Protein AF-A0A921GAI0-F1 (afdb_monomer)

Solvent-accessible surface area (backbone atoms only — not comparable to full-atom values): 10305 Å² total; per-residue (Å²): 121,96,80,74,72,72,89,46,73,68,54,36,56,54,44,45,50,53,50,51,51,51,67,71,46,91,64,54,64,67,54,42,55,52,46,48,49,55,72,56,16,84,67,58,47,88,83,38,68,66,45,52,48,47,68,68,43,51,60,34,34,54,38,15,42,65,71,75,30,36,43,28,42,45,25,50,72,43,44,32,41,91,39,72,75,30,38,43,68,46,53,97,47,54,90,87,44,81,90,49,85,77,45,64,70,38,41,74,21,54,40,50,72,71,45,47,55,49,49,48,48,54,43,53,53,50,51,53,51,52,43,50,37,35,76,71,68,53,86,36,39,54,67,47,51,58,53,46,55,54,49,53,41,44,75,69,75,24,61,71,68,78,81,83,70,92,48,50,62,64,61,14,41,57,49,26,50,55,28,59,76,71,91

Radius of gyration: 18.52 Å; Cα contacts (8 Å, |Δi|>4): 215; chains: 1; bounding box: 39×31×60 Å

Organism: NCBI:txid29348

pLDDT: mean 92.13, std 9.48, range [42.19, 98.25]

InterPro domains:
  IPR011204 Virulence protein RhuM-like [PF13310] (1-183)

Sequence (183 aa):
LKNGKPFGKDYFDDLLERIREIRASERRAYQKITDIFEQCSYDYDKNSETTKAFYAFVQNKLHFAITGKTAAELIYERADSEKPSMGLTTWKDAPEGKILKRDIGIAKNYLNEKELIRLNRLVTMFIDYAELMAEDGVLMSMQDWVDQTNQFLTNNRRKVLSGKGKISHEAALEKAEKEYEAF

Secondary structure (DSSP, 8-state):
--S-----HHHHHHHHHHHHHHHH----HHHHHHHHHHHH-TT--TTSHHHHHHHHHHHHHHHHHHHSS-HHHHHHHH--TTSGGGG-S--TTTTTSPP-HHHHT-GGGG--HHHHHHHHHHHHHHHHHHHHHHHTT----HHHHHHHHHHHHHHTTPPPPPSS-SS-HHHHHHHHHHHHHH-

Foldseek 3Di:
DVDDPDCDPVNLVVLLVQLVCLVPDPDDLLVSLLSCLQSQAPADDCVDPLNVVCNVCVQQQLCCQLPVGGLLRLLLPQQALVDVVSQFPDFPDPDPDDDDLVGSLGSVRNDDPVSSVVSNVLSSVVSVVSNVCSVVVNRHHSVNSVVVSCVSSVVVVGDGDDDDGDGDSVNSSVSNVVSVVSD

Mean predicted aligned error: 4.82 Å

Structure (mmCIF, N/CA/C/O backbone):
data_AF-A0A921GAI0-F1
#
_entry.id   AF-A0A921GAI0-F1
#
loop_
_atom_site.group_PDB
_atom_site.id
_atom_site.type_symbol
_atom_site.label_atom_id
_atom_site.label_alt_id
_atom_site.label_comp_id
_atom_site.label_asym_id
_atom_site.label_entity_id
_atom_site.label_seq_id
_atom_site.pdbx_PDB_ins_code
_atom_site.Cartn_x
_atom_site.Cartn_y
_atom_site.Cartn_z
_atom_site.occupancy
_atom_site.B_iso_or_equiv
_atom_site.auth_seq_id
_atom_site.auth_comp_id
_atom_site.auth_asym_id
_atom_site.auth_atom_id
_atom_site.pdbx_PDB_model_num
ATOM 1 N N . LEU A 1 1 ? -13.757 -6.947 29.154 1.00 45.56 1 LEU A N 1
ATOM 2 C CA . LEU A 1 1 ? -12.447 -6.403 29.585 1.00 45.56 1 LEU A CA 1
ATOM 3 C C . LEU A 1 1 ? -12.485 -6.190 31.097 1.00 45.56 1 LEU A C 1
ATOM 5 O O . LEU A 1 1 ? -13.377 -5.494 31.566 1.00 45.56 1 LEU A O 1
ATOM 9 N N . LYS A 1 2 ? -11.607 -6.842 31.874 1.00 42.19 2 LYS A N 1
ATOM 10 C CA . LYS A 1 2 ? -11.484 -6.569 33.317 1.00 42.19 2 LYS A CA 1
ATOM 11 C C . LYS A 1 2 ? -10.810 -5.198 33.461 1.00 42.19 2 LYS A C 1
ATOM 13 O O . LYS A 1 2 ? -9.670 -5.053 33.041 1.00 42.19 2 LYS A O 1
ATOM 18 N N . ASN A 1 3 ? -11.551 -4.234 34.010 1.00 42.62 3 ASN A N 1
ATOM 19 C CA . ASN A 1 3 ? -11.235 -2.804 34.166 1.00 42.62 3 ASN A CA 1
ATOM 20 C C . ASN A 1 3 ? -11.363 -1.969 32.880 1.00 42.62 3 ASN A C 1
ATOM 22 O O . ASN A 1 3 ? -10.388 -1.475 32.323 1.00 42.62 3 ASN A O 1
ATOM 26 N N . GLY A 1 4 ? -12.608 -1.794 32.428 1.00 44.06 4 GLY A N 1
ATOM 27 C CA . GLY A 1 4 ? -12.967 -0.843 31.380 1.00 44.06 4 GLY A CA 1
ATOM 28 C C . GLY A 1 4 ? -12.879 0.606 31.858 1.00 44.06 4 GLY A C 1
ATOM 29 O O . GLY A 1 4 ? -13.831 1.123 32.437 1.00 44.06 4 GLY A O 1
ATOM 30 N N . LYS A 1 5 ? -11.771 1.287 31.550 1.00 49.53 5 LYS A N 1
ATOM 31 C CA . LYS A 1 5 ? -11.890 2.700 31.179 1.00 49.53 5 LYS A CA 1
ATOM 32 C C . LYS A 1 5 ? -12.551 2.726 29.794 1.00 49.53 5 LYS A C 1
ATOM 34 O O . LYS A 1 5 ? -12.037 2.050 28.902 1.00 49.53 5 LYS A O 1
ATOM 39 N N . PRO A 1 6 ? -13.674 3.436 29.597 1.00 58.28 6 PRO A N 1
ATOM 40 C CA . PRO A 1 6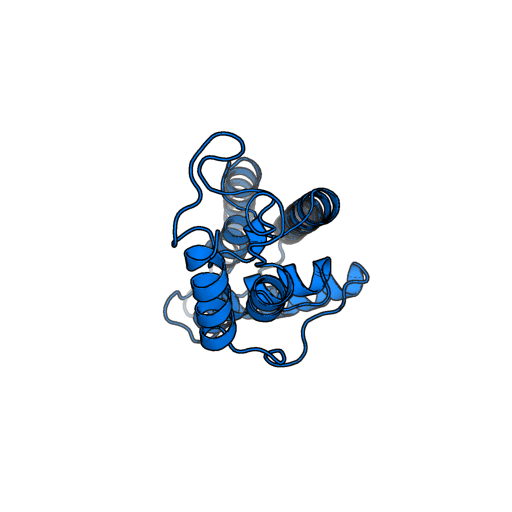 ? -14.132 3.765 28.253 1.00 58.28 6 PRO A CA 1
ATOM 41 C C . PRO A 1 6 ? -12.975 4.447 27.521 1.00 58.28 6 PRO A C 1
ATOM 43 O O . PRO A 1 6 ? -12.257 5.234 28.145 1.00 58.28 6 PRO A O 1
ATOM 46 N N . PHE A 1 7 ? -12.770 4.142 26.239 1.00 65.94 7 PHE A N 1
ATOM 47 C CA . PHE A 1 7 ? -11.907 4.973 25.403 1.00 65.94 7 PHE A CA 1
ATOM 48 C C . PHE A 1 7 ? -12.414 6.414 25.536 1.00 65.94 7 PHE A C 1
ATOM 50 O O . PHE A 1 7 ? -13.578 6.701 25.256 1.00 65.94 7 PHE A O 1
ATOM 57 N N . GLY A 1 8 ? -11.592 7.264 26.149 1.00 75.94 8 GLY A N 1
ATOM 58 C CA . GLY A 1 8 ? -11.955 8.634 26.494 1.00 75.94 8 GLY A CA 1
ATOM 59 C C . GLY A 1 8 ? -11.631 9.587 25.354 1.00 75.94 8 GLY A C 1
ATOM 60 O O . GLY A 1 8 ? -10.975 9.202 24.391 1.00 75.94 8 GLY A O 1
ATOM 61 N N . LYS A 1 9 ? -12.040 10.849 25.502 1.00 78.69 9 LYS A N 1
ATOM 62 C CA . LYS A 1 9 ? -11.684 11.925 24.568 1.00 78.69 9 LYS A CA 1
ATOM 63 C C . LYS A 1 9 ? -10.173 11.957 24.276 1.00 78.69 9 LYS A C 1
ATOM 65 O O . LYS A 1 9 ? -9.789 11.994 23.116 1.00 78.69 9 LYS A O 1
ATOM 70 N N . ASP A 1 10 ? -9.356 11.775 25.315 1.00 87.56 10 ASP A N 1
ATOM 71 C CA . ASP A 1 10 ? -7.892 11.724 25.225 1.00 87.56 10 ASP A CA 1
ATOM 72 C C . ASP A 1 10 ? -7.377 10.659 24.234 1.00 87.56 10 ASP A C 1
ATOM 74 O O . ASP A 1 10 ? -6.392 10.886 23.545 1.00 87.56 10 ASP A O 1
ATOM 78 N N . TYR A 1 11 ? -8.055 9.508 24.103 1.00 90.88 11 TYR A N 1
ATOM 79 C CA . TYR A 1 11 ? -7.652 8.474 23.140 1.00 90.88 11 TYR A CA 1
ATOM 80 C C . TYR A 1 11 ? -7.833 8.934 21.690 1.00 90.88 11 TYR A C 1
ATOM 82 O O . TYR A 1 11 ? -6.974 8.672 20.851 1.00 90.88 11 TYR A O 1
ATOM 90 N N . PHE A 1 12 ? -8.953 9.595 21.388 1.00 93.94 12 PHE A N 1
ATOM 91 C CA . PHE A 1 12 ? -9.230 10.073 20.035 1.00 93.94 12 PHE A CA 1
ATOM 92 C C . PHE A 1 12 ? -8.393 11.308 19.692 1.00 93.94 12 PHE A C 1
ATOM 94 O O . PHE A 1 12 ? -7.942 11.420 18.557 1.00 93.94 12 PHE A O 1
ATOM 101 N N . ASP A 1 13 ? -8.100 12.170 20.669 1.00 94.31 13 ASP A N 1
ATOM 102 C CA . ASP A 1 13 ? -7.170 13.290 20.493 1.00 94.31 13 ASP A CA 1
ATOM 103 C C . ASP A 1 13 ? -5.752 12.779 20.131 1.00 94.31 13 ASP A C 1
ATOM 105 O O . ASP A 1 13 ? -5.181 13.222 19.130 1.00 94.31 13 ASP A O 1
ATOM 109 N N . ASP A 1 14 ? -5.233 11.771 20.849 1.00 94.38 14 ASP A N 1
ATOM 110 C CA . ASP A 1 14 ? -3.957 11.105 20.525 1.00 94.38 14 ASP A CA 1
ATOM 111 C C . ASP A 1 14 ? -3.992 10.419 19.145 1.00 94.38 14 ASP A C 1
ATOM 113 O O . ASP A 1 14 ? -3.017 10.428 18.388 1.00 94.38 14 ASP A O 1
ATOM 117 N N . LEU A 1 15 ? -5.119 9.785 18.803 1.00 95.56 15 LEU A N 1
ATOM 118 C CA . LEU A 1 15 ? -5.302 9.104 17.523 1.00 95.56 15 LEU A CA 1
ATOM 119 C C . LEU A 1 15 ? -5.260 10.092 16.348 1.00 95.56 15 LEU A C 1
ATOM 121 O O . LEU A 1 15 ? -4.616 9.815 15.333 1.00 95.56 15 LEU A O 1
ATOM 125 N N . LEU A 1 16 ? -5.899 11.255 16.495 1.00 97.38 16 LEU A N 1
ATOM 126 C CA . LEU A 1 16 ? -5.872 12.334 15.507 1.00 97.38 16 LEU A CA 1
ATOM 127 C C . LEU A 1 16 ? -4.457 12.887 15.311 1.00 97.38 16 LEU A C 1
ATOM 129 O O . LEU A 1 16 ? -4.060 13.157 14.175 1.00 97.38 16 LEU A O 1
ATOM 133 N N . GLU A 1 17 ? -3.667 13.019 16.379 1.00 97.06 17 GLU A N 1
ATOM 134 C CA . GLU A 1 17 ? -2.266 13.443 16.277 1.00 97.06 17 GLU A CA 1
ATOM 135 C C . GLU A 1 17 ? -1.439 12.458 15.437 1.00 97.06 17 GLU A C 1
ATOM 137 O O . GLU A 1 17 ? -0.797 12.865 14.465 1.00 97.06 17 GLU A O 1
ATOM 142 N N . ARG A 1 18 ? -1.551 11.151 15.705 1.00 96.94 18 ARG A N 1
ATOM 143 C CA . ARG A 1 18 ? -0.875 10.103 14.913 1.00 96.94 18 ARG A CA 1
ATOM 144 C C . ARG A 1 18 ? -1.267 10.142 13.438 1.00 96.94 18 ARG A C 1
ATOM 146 O O . ARG A 1 18 ? -0.414 10.038 12.556 1.00 96.94 18 ARG A O 1
ATOM 153 N N . ILE A 1 19 ? -2.554 10.324 13.140 1.00 97.50 19 ILE A N 1
ATOM 154 C CA . ILE A 1 19 ? -3.044 10.420 11.757 1.00 97.50 19 ILE A CA 1
ATOM 155 C C . ILE A 1 19 ? -2.447 11.648 11.053 1.00 97.50 19 ILE A C 1
ATOM 157 O O . ILE A 1 19 ? -2.025 11.553 9.894 1.00 97.50 19 ILE A O 1
ATOM 161 N N . ARG A 1 20 ? -2.335 12.789 11.746 1.00 96.75 20 ARG A N 1
ATOM 162 C CA . ARG A 1 20 ? -1.692 14.002 11.214 1.00 96.75 20 ARG A CA 1
ATOM 163 C C . ARG A 1 20 ? -0.202 13.798 10.952 1.00 96.75 20 ARG A C 1
ATOM 165 O O . ARG A 1 20 ? 0.280 14.223 9.901 1.00 96.75 20 ARG A O 1
ATOM 172 N N . GLU A 1 21 ? 0.511 13.102 11.834 1.00 96.75 21 GLU A N 1
ATOM 173 C CA . GLU A 1 21 ? 1.915 12.730 11.614 1.00 96.75 21 GLU A CA 1
ATOM 174 C C . GLU A 1 21 ? 2.077 11.833 10.377 1.00 96.75 21 GLU A C 1
ATOM 176 O O . GLU A 1 21 ? 2.922 12.094 9.514 1.00 96.75 21 GLU A O 1
ATOM 181 N N . ILE A 1 22 ? 1.224 10.813 10.228 1.00 96.31 22 ILE A N 1
ATOM 182 C CA . ILE A 1 22 ? 1.221 9.927 9.054 1.00 96.31 22 ILE A CA 1
ATOM 183 C C . ILE A 1 22 ? 0.967 10.734 7.774 1.00 96.31 22 ILE A C 1
ATOM 185 O O . ILE A 1 22 ? 1.682 10.565 6.775 1.00 96.31 22 ILE A O 1
ATOM 189 N N . ARG A 1 23 ? -0.014 11.645 7.801 1.00 94.75 23 ARG A N 1
ATOM 190 C CA . ARG A 1 23 ? -0.352 12.544 6.690 1.00 94.75 23 ARG A CA 1
ATOM 191 C C . ARG A 1 23 ? 0.849 13.398 6.285 1.00 94.75 23 ARG A C 1
ATOM 193 O O . ARG A 1 23 ? 1.195 13.392 5.102 1.00 94.75 23 ARG A O 1
ATOM 200 N N . ALA A 1 24 ? 1.497 14.054 7.248 1.00 93.31 24 ALA A N 1
ATOM 201 C CA . ALA A 1 24 ? 2.635 14.948 7.030 1.00 93.31 24 ALA A CA 1
ATOM 202 C C . ALA A 1 24 ? 3.938 14.220 6.653 1.00 93.31 24 ALA A C 1
ATOM 204 O O . ALA A 1 24 ? 4.852 14.840 6.118 1.00 93.31 24 ALA A O 1
ATOM 205 N N . SER A 1 25 ? 4.041 12.912 6.908 1.00 92.19 25 SER A N 1
ATOM 206 C CA . SER A 1 25 ? 5.259 12.156 6.611 1.00 92.19 25 SER A CA 1
ATOM 207 C C . SER A 1 25 ? 5.582 12.082 5.110 1.00 92.19 25 SER A C 1
ATOM 209 O O . SER A 1 25 ? 4.703 11.903 4.269 1.00 92.19 25 SER A O 1
ATOM 211 N N . GLU A 1 26 ? 6.868 12.077 4.761 1.00 87.12 26 GLU A N 1
ATOM 212 C CA . GLU A 1 26 ? 7.355 11.797 3.394 1.00 87.1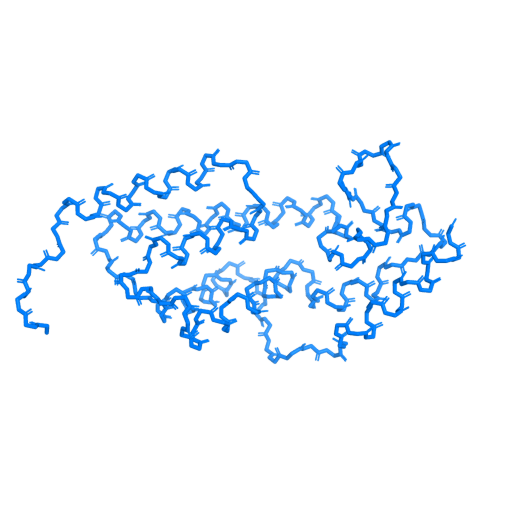2 26 GLU A CA 1
ATOM 213 C C . GLU A 1 26 ? 7.414 10.285 3.085 1.00 87.12 26 GLU A C 1
ATOM 215 O O . GLU A 1 26 ? 8.055 9.827 2.133 1.00 87.12 26 GLU A O 1
ATOM 220 N N . ARG A 1 27 ? 6.768 9.460 3.923 1.00 86.75 27 ARG A N 1
ATOM 221 C CA . ARG A 1 27 ? 6.747 8.005 3.758 1.00 86.75 27 ARG A CA 1
ATOM 222 C C . ARG A 1 27 ? 6.016 7.611 2.481 1.00 86.75 27 ARG A C 1
ATOM 224 O O . ARG A 1 27 ? 5.130 8.302 1.972 1.00 86.75 27 ARG A O 1
ATOM 231 N N . ARG A 1 28 ? 6.369 6.432 1.965 1.00 86.31 28 ARG A N 1
ATOM 232 C CA . ARG A 1 28 ? 5.758 5.887 0.746 1.00 86.31 28 ARG A CA 1
ATOM 233 C C . ARG A 1 28 ? 4.263 5.648 0.972 1.00 86.31 28 ARG A C 1
ATOM 235 O O . ARG A 1 28 ? 3.865 5.212 2.044 1.00 86.31 28 ARG A O 1
ATOM 242 N N . ALA A 1 29 ? 3.463 5.816 -0.081 1.00 86.62 29 ALA A N 1
ATOM 243 C CA . ALA A 1 29 ? 2.010 5.619 -0.067 1.00 86.62 29 ALA A CA 1
ATOM 244 C C . ALA A 1 29 ? 1.565 4.337 0.677 1.00 86.62 29 ALA A C 1
ATOM 246 O O . ALA A 1 29 ? 0.724 4.396 1.565 1.00 86.62 29 ALA A O 1
ATOM 247 N N . TYR A 1 30 ? 2.193 3.191 0.384 1.00 87.50 30 TYR A N 1
ATOM 248 C CA . TYR A 1 30 ? 1.890 1.916 1.049 1.00 87.50 30 TYR A CA 1
ATOM 249 C C . TYR A 1 30 ? 2.205 1.909 2.548 1.00 87.50 30 TYR A C 1
ATOM 251 O O . TYR A 1 30 ? 1.443 1.338 3.317 1.00 87.50 30 TYR A O 1
ATOM 259 N N . GLN A 1 31 ? 3.300 2.558 2.950 1.00 91.38 31 GLN A N 1
ATOM 260 C CA . GLN A 1 31 ? 3.706 2.636 4.353 1.00 91.38 31 GLN A CA 1
ATOM 261 C C . GLN A 1 31 ? 2.713 3.460 5.166 1.00 91.38 31 GLN A C 1
ATOM 263 O O . GLN A 1 31 ? 2.371 3.065 6.267 1.00 91.38 31 GLN A O 1
ATOM 268 N N . LYS A 1 32 ? 2.168 4.542 4.600 1.00 95.25 32 LYS A N 1
ATOM 269 C CA . LYS A 1 32 ? 1.141 5.328 5.294 1.00 95.25 32 LYS A CA 1
ATOM 270 C C . LYS A 1 32 ? -0.107 4.499 5.611 1.00 95.25 32 LYS A C 1
ATOM 272 O O . LYS A 1 32 ? -0.666 4.627 6.689 1.00 95.25 32 LYS A O 1
ATOM 277 N N . ILE A 1 33 ? -0.529 3.618 4.701 1.00 94.69 33 ILE A N 1
ATOM 278 C CA . ILE A 1 33 ? -1.687 2.740 4.934 1.00 94.69 33 ILE A CA 1
ATOM 279 C C . ILE A 1 33 ? -1.391 1.699 6.019 1.00 94.69 33 ILE A C 1
ATOM 281 O O . ILE A 1 33 ? -2.246 1.435 6.860 1.00 94.69 33 ILE A O 1
ATOM 285 N N . THR A 1 34 ? -0.187 1.118 6.023 1.00 94.94 34 THR A N 1
ATOM 286 C CA . THR A 1 34 ? 0.220 0.203 7.099 1.00 94.94 34 THR A CA 1
ATOM 287 C C . THR A 1 34 ? 0.377 0.928 8.432 1.00 94.94 34 THR A C 1
ATOM 289 O O . THR A 1 34 ? 0.005 0.367 9.452 1.00 94.94 34 THR A O 1
ATOM 292 N N . ASP A 1 35 ? 0.834 2.182 8.418 1.00 96.44 35 ASP A N 1
ATOM 2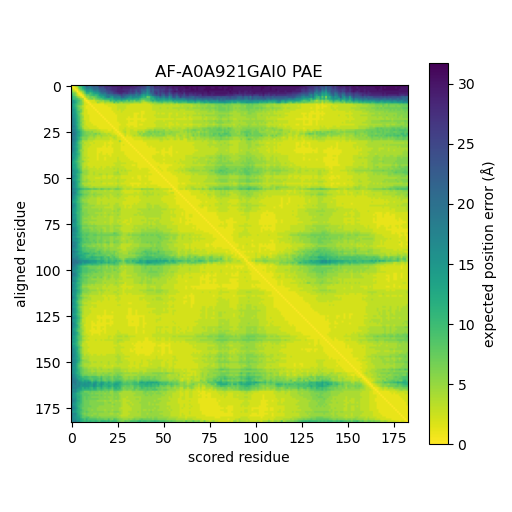93 C CA . ASP A 1 35 ? 0.936 3.018 9.613 1.00 96.44 35 ASP A CA 1
ATOM 294 C C . ASP A 1 35 ? -0.452 3.322 10.197 1.00 96.44 35 ASP A C 1
ATOM 296 O O . ASP A 1 35 ? -0.613 3.239 11.407 1.00 96.44 35 ASP A O 1
ATOM 300 N N . ILE A 1 36 ? -1.467 3.606 9.364 1.00 97.31 36 ILE A N 1
ATOM 301 C CA . ILE A 1 36 ? -2.860 3.751 9.831 1.00 97.31 36 ILE A CA 1
ATOM 302 C C . ILE A 1 36 ? -3.339 2.445 10.467 1.00 97.31 36 ILE A C 1
ATOM 304 O O . ILE A 1 36 ? -3.844 2.451 11.582 1.00 97.31 36 ILE A O 1
ATOM 308 N N . PHE A 1 37 ? -3.140 1.309 9.798 1.00 97.31 37 PHE A N 1
ATOM 309 C CA . PHE A 1 37 ? -3.530 0.012 10.349 1.00 97.31 37 PHE A CA 1
ATOM 310 C C . PHE A 1 37 ? -2.863 -0.269 11.705 1.00 97.31 37 PHE A C 1
ATOM 312 O O . PHE A 1 37 ? -3.531 -0.693 12.641 1.00 97.31 37 PHE A O 1
ATOM 319 N N . GLU A 1 38 ? -1.565 -0.007 11.842 1.00 97.44 38 GLU A N 1
ATOM 320 C CA . GLU A 1 38 ? -0.820 -0.237 13.082 1.00 97.44 38 GLU A CA 1
ATOM 321 C C . GLU A 1 38 ? -1.201 0.743 14.198 1.00 97.44 38 GLU A C 1
ATOM 323 O O . GLU A 1 38 ? -1.453 0.335 15.330 1.00 97.44 38 GLU A O 1
ATOM 328 N N . GLN A 1 39 ? -1.251 2.038 13.894 1.00 96.25 39 GLN A N 1
ATOM 329 C CA . GLN A 1 39 ? -1.389 3.088 14.905 1.00 96.25 39 GLN A CA 1
ATOM 330 C C . GLN A 1 39 ? -2.840 3.390 15.278 1.00 96.25 39 GLN A C 1
ATOM 332 O O . GLN A 1 39 ? -3.080 3.938 16.360 1.00 96.25 39 GLN A O 1
ATOM 337 N N . CYS A 1 40 ? -3.782 3.036 14.398 1.00 96.25 40 CYS A N 1
ATOM 338 C CA . CYS A 1 40 ? -5.208 3.310 14.544 1.00 96.25 40 CYS A CA 1
ATOM 339 C C . CYS A 1 40 ? -6.051 2.057 14.820 1.00 96.25 40 CYS A C 1
ATOM 341 O O . CYS A 1 40 ? -7.274 2.168 14.892 1.00 96.25 40 CYS A O 1
ATOM 343 N N . SER A 1 41 ? -5.442 0.876 14.981 1.00 97.00 41 SER A N 1
ATOM 344 C CA . SER A 1 41 ? -6.142 -0.308 15.500 1.00 97.00 41 SER A CA 1
ATOM 345 C C . SER A 1 41 ? -6.040 -0.361 17.022 1.00 97.00 41 SER A C 1
ATOM 347 O O . SER A 1 41 ? -4.936 -0.407 17.565 1.00 97.00 41 SER A O 1
ATOM 349 N N . TYR A 1 42 ? -7.166 -0.411 17.736 1.00 95.75 42 TYR A N 1
ATOM 350 C CA . TYR A 1 42 ? -7.129 -0.506 19.206 1.00 95.75 42 TYR A CA 1
ATOM 351 C C . TYR A 1 42 ? -6.613 -1.863 19.718 1.00 95.75 42 TYR A C 1
ATOM 353 O O . TYR A 1 42 ? -6.189 -1.969 20.869 1.00 95.75 42 TYR A O 1
ATOM 361 N N . ASP A 1 43 ? -6.672 -2.900 18.885 1.00 96.69 43 ASP A N 1
ATOM 362 C CA . ASP A 1 43 ? -6.281 -4.279 19.183 1.00 96.69 43 ASP A CA 1
ATOM 363 C C . ASP A 1 43 ? -5.053 -4.735 18.381 1.00 96.69 43 ASP A C 1
ATOM 365 O O . ASP A 1 43 ? -4.843 -5.938 18.227 1.00 96.69 43 ASP A O 1
ATOM 369 N N . TYR A 1 44 ? -4.242 -3.796 17.872 1.00 97.69 44 TYR A N 1
ATOM 370 C CA . TYR A 1 44 ? -3.089 -4.121 17.032 1.00 97.69 44 TYR A CA 1
ATOM 371 C C . TYR A 1 44 ? -2.176 -5.188 17.655 1.00 97.69 44 TYR A C 1
ATOM 373 O O . TYR A 1 44 ? -1.647 -5.027 18.757 1.00 97.69 44 TYR A O 1
ATOM 381 N N . ASP A 1 45 ? -1.918 -6.248 16.889 1.00 97.62 45 ASP A N 1
ATOM 382 C CA . ASP A 1 45 ? -0.913 -7.261 17.193 1.00 97.62 45 ASP A CA 1
ATOM 383 C C . ASP A 1 45 ? -0.086 -7.574 15.943 1.00 97.62 45 ASP A C 1
ATOM 385 O O . ASP A 1 45 ? -0.570 -8.169 14.973 1.00 97.62 45 ASP A O 1
ATOM 389 N N . LYS A 1 46 ? 1.205 -7.230 15.994 1.00 96.62 46 LYS A N 1
ATOM 390 C CA . LYS A 1 46 ? 2.181 -7.482 14.924 1.00 96.62 46 LYS A CA 1
ATOM 391 C C . LYS A 1 46 ? 2.353 -8.964 14.568 1.00 96.62 46 LYS A C 1
ATOM 393 O O . LYS A 1 46 ? 2.788 -9.282 13.463 1.00 96.62 46 LYS A O 1
ATOM 398 N N . ASN A 1 47 ? 2.068 -9.873 15.502 1.00 96.19 47 ASN A N 1
ATOM 399 C CA . ASN A 1 47 ? 2.246 -11.312 15.309 1.00 96.19 47 ASN A CA 1
ATOM 400 C C . ASN A 1 47 ? 0.981 -12.001 14.780 1.00 96.19 47 ASN A C 1
ATOM 402 O O . ASN A 1 47 ? 1.074 -13.153 14.333 1.00 96.19 47 ASN A O 1
ATOM 406 N N . SER A 1 48 ? -0.160 -11.302 14.800 1.00 97.25 48 SER A N 1
ATOM 407 C CA . SER A 1 48 ? -1.451 -11.836 14.378 1.00 97.25 48 SER A CA 1
ATOM 408 C C . SER A 1 48 ? -1.469 -12.210 12.896 1.00 97.25 48 SER A C 1
ATOM 410 O O . SER A 1 48 ? -0.760 -11.648 12.053 1.00 97.25 48 SER A O 1
ATOM 412 N N . GLU A 1 49 ? -2.317 -13.179 12.562 1.00 95.62 49 GLU A N 1
ATOM 413 C CA . GLU A 1 49 ? -2.571 -13.561 11.173 1.00 95.62 49 GLU A CA 1
ATOM 414 C C . GLU A 1 49 ? -3.219 -12.412 10.393 1.00 95.62 49 GLU A C 1
ATOM 416 O O . GLU A 1 49 ? -2.890 -12.224 9.223 1.00 95.62 49 GLU A O 1
ATOM 421 N N . THR A 1 50 ? -4.046 -11.590 11.049 1.00 95.94 50 THR A N 1
ATOM 422 C CA . THR A 1 50 ? -4.666 -10.392 10.467 1.00 95.94 50 THR A CA 1
ATOM 423 C C . THR A 1 50 ? -3.620 -9.391 9.990 1.00 95.94 50 THR A C 1
ATOM 425 O O . THR A 1 50 ? -3.675 -8.975 8.834 1.00 95.94 50 THR A O 1
ATOM 428 N N . THR A 1 51 ? -2.617 -9.062 10.812 1.00 96.06 51 THR A N 1
ATOM 429 C CA . THR A 1 51 ? -1.529 -8.149 10.417 1.00 96.06 51 THR A CA 1
ATOM 430 C C . THR A 1 51 ? -0.721 -8.707 9.251 1.00 96.06 51 THR A C 1
ATOM 432 O O . THR A 1 51 ? -0.492 -8.015 8.256 1.00 96.06 51 THR A O 1
ATOM 435 N N . LYS A 1 52 ? -0.327 -9.986 9.329 1.00 93.12 52 LYS A N 1
ATOM 436 C CA . LYS A 1 52 ? 0.420 -10.652 8.248 1.00 93.12 52 LYS A CA 1
ATOM 437 C C . LYS A 1 52 ? -0.370 -10.644 6.943 1.00 93.12 52 LYS A C 1
ATOM 439 O O . LYS A 1 52 ? 0.189 -10.338 5.890 1.00 93.12 52 LYS A O 1
ATOM 444 N N . ALA A 1 53 ? -1.664 -10.953 7.010 1.00 90.44 53 ALA A N 1
ATOM 445 C CA . ALA A 1 53 ? -2.549 -10.919 5.860 1.00 90.44 53 ALA A CA 1
ATOM 446 C C . ALA A 1 53 ? -2.651 -9.496 5.302 1.00 90.44 53 ALA A C 1
ATOM 448 O O . ALA A 1 53 ? -2.391 -9.306 4.113 1.00 90.44 53 ALA A O 1
ATOM 449 N N . PHE A 1 54 ? -2.954 -8.504 6.146 1.00 92.62 54 PHE A N 1
ATOM 450 C CA . PHE A 1 54 ? -3.108 -7.107 5.744 1.00 92.62 54 PHE A CA 1
ATOM 451 C C . PHE A 1 54 ? -1.875 -6.599 4.996 1.00 92.62 54 PHE A C 1
ATOM 453 O O . PHE A 1 54 ? -1.996 -6.129 3.862 1.00 92.62 54 PHE A O 1
ATOM 460 N N . TYR A 1 55 ? -0.678 -6.798 5.552 1.00 91.19 55 TYR A N 1
ATOM 461 C CA . TYR A 1 55 ? 0.567 -6.370 4.906 1.00 91.19 55 TYR A CA 1
ATOM 462 C C . TYR A 1 55 ? 0.839 -7.127 3.603 1.00 91.19 55 TYR A C 1
ATOM 464 O O . TYR A 1 55 ? 1.295 -6.522 2.631 1.00 91.19 55 TYR A O 1
ATOM 472 N N . ALA A 1 56 ? 0.495 -8.416 3.531 1.00 85.31 56 ALA A N 1
ATOM 473 C CA . ALA A 1 56 ? 0.661 -9.204 2.313 1.00 85.31 56 ALA A CA 1
ATOM 474 C C . ALA A 1 56 ? -0.281 -8.769 1.173 1.00 85.31 56 ALA A C 1
ATOM 476 O O . ALA A 1 56 ? 0.115 -8.785 0.003 1.00 85.31 56 ALA A O 1
ATOM 477 N N . PHE A 1 57 ? -1.530 -8.385 1.468 1.00 85.81 57 PHE A N 1
ATOM 478 C CA . PHE A 1 57 ? -2.512 -8.085 0.420 1.00 85.81 57 PHE A CA 1
ATOM 479 C C . PHE A 1 57 ? -2.677 -6.596 0.106 1.00 85.81 57 PHE A C 1
ATOM 481 O O . PHE A 1 57 ? -3.093 -6.281 -1.011 1.00 85.81 57 PHE A O 1
ATOM 488 N N . VAL A 1 58 ? -2.393 -5.671 1.033 1.00 89.56 58 VAL A N 1
ATOM 489 C CA . VAL A 1 58 ? -2.753 -4.247 0.867 1.00 89.56 58 VAL A CA 1
ATOM 490 C C . VAL A 1 58 ? -2.058 -3.621 -0.338 1.00 89.56 58 VAL A C 1
ATOM 492 O O . VAL A 1 58 ? -2.690 -2.939 -1.148 1.00 89.56 58 VAL A O 1
ATOM 495 N N . GLN A 1 59 ? -0.780 -3.948 -0.542 1.00 87.25 59 GLN A N 1
ATOM 496 C CA . GLN A 1 59 ? -0.019 -3.478 -1.693 1.00 87.25 59 GLN A CA 1
ATOM 497 C C . GLN A 1 59 ? -0.628 -3.989 -3.005 1.00 87.25 59 GLN A C 1
ATOM 499 O O . GLN A 1 59 ? -0.788 -3.220 -3.953 1.00 87.25 59 GLN A O 1
ATOM 504 N N . ASN A 1 60 ? -1.003 -5.268 -3.066 1.00 89.31 60 ASN A N 1
ATOM 505 C CA . ASN A 1 60 ? -1.627 -5.858 -4.249 1.00 89.31 60 ASN A CA 1
ATOM 506 C C . ASN A 1 60 ? -3.018 -5.277 -4.520 1.00 89.31 60 ASN A C 1
ATOM 508 O O . ASN A 1 60 ? -3.337 -5.001 -5.673 1.00 89.31 60 ASN A O 1
ATOM 512 N N . LYS A 1 61 ? -3.828 -5.034 -3.483 1.00 90.31 61 LYS A N 1
ATOM 513 C CA . LYS A 1 61 ? -5.145 -4.400 -3.633 1.00 90.31 61 LYS A CA 1
ATOM 514 C C . LYS A 1 61 ? -5.031 -2.989 -4.196 1.00 90.31 61 LYS A C 1
ATOM 516 O O . LYS A 1 61 ? -5.787 -2.644 -5.098 1.00 90.31 61 LYS A O 1
ATOM 521 N N . LEU A 1 62 ? -4.074 -2.200 -3.713 1.00 91.06 62 LEU A N 1
ATOM 522 C CA . LEU A 1 62 ? -3.850 -0.840 -4.198 1.00 91.06 62 LEU A CA 1
ATOM 523 C C . LEU A 1 62 ? -3.304 -0.814 -5.630 1.00 91.06 62 LEU A C 1
ATOM 525 O O . LEU A 1 62 ? -3.820 -0.052 -6.443 1.00 91.06 62 LEU A O 1
ATOM 529 N N . HIS A 1 63 ? -2.337 -1.672 -5.984 1.00 92.44 63 HIS A N 1
ATOM 530 C CA . HIS A 1 63 ? -1.913 -1.795 -7.386 1.00 92.44 63 HIS A CA 1
ATOM 531 C C . HIS A 1 63 ? -3.097 -2.184 -8.273 1.00 92.44 63 HIS A C 1
ATOM 533 O O . HIS A 1 63 ? -3.375 -1.495 -9.250 1.00 92.44 63 HIS A O 1
ATOM 539 N N . PHE A 1 64 ? -3.861 -3.205 -7.884 1.00 93.56 64 PHE A N 1
ATOM 540 C CA . PHE A 1 64 ? -4.994 -3.687 -8.666 1.00 93.56 64 PHE A CA 1
ATOM 541 C C . PHE A 1 64 ? -6.098 -2.633 -8.821 1.00 93.56 64 PHE A C 1
ATOM 543 O O . PHE A 1 64 ? -6.653 -2.473 -9.906 1.00 93.56 64 PHE A O 1
ATOM 550 N N . ALA A 1 65 ? -6.372 -1.850 -7.777 1.00 92.56 65 ALA A N 1
ATOM 551 C CA . ALA A 1 65 ? -7.328 -0.747 -7.824 1.00 92.56 65 ALA A CA 1
ATOM 552 C C . ALA A 1 65 ? -6.953 0.339 -8.850 1.00 92.56 65 ALA A C 1
ATOM 554 O O . ALA A 1 65 ? -7.835 1.028 -9.376 1.00 92.56 65 ALA A O 1
ATOM 555 N N . ILE A 1 66 ? -5.657 0.494 -9.134 1.00 94.00 66 ILE A N 1
ATOM 556 C CA . ILE A 1 66 ? -5.119 1.499 -10.053 1.00 94.00 66 ILE A CA 1
ATOM 557 C C . ILE A 1 66 ? -4.909 0.946 -11.466 1.00 94.00 66 ILE A C 1
ATOM 559 O O . ILE A 1 66 ? -5.248 1.628 -12.434 1.00 94.00 66 ILE A O 1
ATOM 563 N N . THR A 1 67 ? -4.372 -0.268 -11.586 1.00 94.38 67 THR A N 1
ATOM 564 C CA . THR A 1 67 ? -3.881 -0.844 -12.850 1.00 94.38 67 THR A CA 1
ATOM 565 C C . THR A 1 67 ? -4.720 -2.015 -13.360 1.00 94.38 67 THR A C 1
ATOM 567 O O . THR A 1 67 ? -4.575 -2.416 -14.514 1.00 94.38 67 THR A O 1
ATOM 570 N N . GLY A 1 68 ? -5.580 -2.590 -12.514 1.00 93.31 68 GLY A N 1
ATOM 571 C CA . GLY A 1 68 ? -6.250 -3.864 -12.774 1.00 93.31 68 GLY A CA 1
ATOM 572 C C . GLY A 1 68 ? -5.322 -5.081 -12.713 1.00 93.31 68 GLY A C 1
ATOM 573 O O . GLY A 1 68 ? -5.707 -6.136 -13.211 1.00 93.31 68 GLY A O 1
ATOM 574 N N . LYS A 1 69 ? -4.111 -4.933 -12.155 1.00 94.38 69 LYS A N 1
ATOM 575 C CA . LYS A 1 69 ? -3.065 -5.966 -12.085 1.00 94.38 69 LYS A CA 1
ATOM 576 C C . LYS A 1 69 ? -2.500 -6.076 -10.678 1.00 94.38 69 LYS A C 1
ATOM 578 O O . LYS A 1 69 ? -2.369 -5.070 -9.976 1.00 94.38 69 LYS A O 1
ATOM 583 N N . THR A 1 70 ? -2.147 -7.288 -10.265 1.00 94.12 70 THR A N 1
ATOM 584 C CA . THR A 1 70 ? -1.318 -7.484 -9.070 1.00 94.12 70 THR A CA 1
ATOM 585 C C . THR A 1 70 ? 0.077 -6.895 -9.289 1.00 94.12 70 THR A C 1
ATOM 587 O O . THR A 1 70 ? 0.468 -6.578 -10.413 1.00 94.12 70 THR A O 1
ATOM 590 N N . ALA A 1 71 ? 0.857 -6.750 -8.217 1.00 93.56 71 ALA A N 1
ATOM 591 C CA . ALA A 1 71 ? 2.239 -6.287 -8.315 1.00 93.56 71 ALA A CA 1
ATOM 592 C C . ALA A 1 71 ? 3.079 -7.189 -9.239 1.00 93.56 71 ALA A C 1
ATOM 594 O O . ALA A 1 71 ? 3.819 -6.687 -10.082 1.00 93.56 71 ALA A O 1
ATOM 595 N N . ALA A 1 72 ? 2.914 -8.510 -9.118 1.00 95.25 72 ALA A N 1
ATOM 596 C CA . ALA A 1 72 ? 3.607 -9.491 -9.949 1.00 95.25 72 ALA A CA 1
ATOM 597 C C . ALA A 1 72 ? 3.196 -9.389 -11.426 1.00 95.25 72 ALA A C 1
ATOM 599 O O . ALA A 1 72 ? 4.055 -9.325 -12.298 1.00 95.25 72 ALA A O 1
ATOM 600 N N . GLU A 1 73 ? 1.895 -9.295 -11.712 1.00 96.44 73 GLU A N 1
ATOM 601 C CA . GLU A 1 73 ? 1.390 -9.115 -13.080 1.00 96.44 73 GLU A CA 1
ATOM 602 C C . GLU A 1 73 ? 1.888 -7.807 -13.706 1.00 96.44 73 GLU A C 1
ATOM 604 O O . GLU A 1 73 ? 2.232 -7.775 -14.884 1.00 96.44 73 GLU A O 1
ATOM 609 N N . LEU A 1 74 ? 1.960 -6.732 -12.916 1.00 96.75 74 LEU A N 1
ATOM 610 C CA . LEU A 1 74 ? 2.443 -5.437 -13.380 1.00 96.75 74 LEU A CA 1
ATOM 611 C C . LEU A 1 74 ? 3.916 -5.493 -13.800 1.00 96.75 74 LEU A C 1
ATOM 613 O O . LEU A 1 74 ? 4.248 -5.018 -14.883 1.00 96.75 74 LEU A O 1
ATOM 617 N N . ILE A 1 75 ? 4.776 -6.079 -12.960 1.00 97.62 75 ILE A N 1
ATOM 618 C CA . ILE A 1 75 ? 6.204 -6.269 -13.259 1.00 97.62 75 ILE A CA 1
ATOM 619 C C . ILE A 1 75 ? 6.357 -7.176 -14.481 1.00 97.62 75 ILE A C 1
ATOM 621 O O . ILE A 1 75 ? 7.035 -6.811 -15.441 1.00 97.62 75 ILE A O 1
ATOM 625 N N . TYR A 1 76 ? 5.677 -8.327 -14.468 1.00 97.94 76 TYR A N 1
ATOM 626 C CA . TYR A 1 76 ? 5.767 -9.314 -15.537 1.00 97.94 76 TYR A CA 1
ATOM 627 C C . TYR A 1 76 ? 5.343 -8.738 -16.889 1.00 97.94 76 TYR A C 1
ATOM 629 O O . TYR A 1 76 ? 5.926 -9.078 -17.909 1.00 97.94 76 TYR A O 1
ATOM 637 N N . GLU A 1 77 ? 4.355 -7.848 -16.930 1.00 97.19 77 GLU A N 1
ATOM 638 C CA . GLU A 1 77 ? 3.924 -7.232 -18.185 1.00 97.19 77 GLU A CA 1
ATOM 639 C C . GLU A 1 77 ? 4.825 -6.067 -18.625 1.00 97.19 77 GLU A C 1
ATOM 641 O O . GLU A 1 77 ? 5.024 -5.874 -19.822 1.00 97.19 77 GLU A O 1
ATOM 646 N N . ARG A 1 78 ? 5.352 -5.267 -17.687 1.00 97.62 78 ARG A N 1
ATOM 647 C CA . ARG A 1 78 ? 5.965 -3.967 -18.018 1.00 97.62 78 ARG A CA 1
ATOM 648 C C . ARG A 1 78 ? 7.487 -3.939 -18.062 1.00 97.62 78 ARG A C 1
ATOM 650 O O . ARG A 1 78 ? 8.000 -3.078 -18.771 1.00 97.62 78 ARG A O 1
ATOM 657 N N . ALA A 1 79 ? 8.181 -4.827 -17.349 1.00 98.00 79 ALA A N 1
ATOM 658 C CA . ALA A 1 79 ? 9.637 -4.947 -17.452 1.00 98.00 79 ALA A CA 1
ATOM 659 C C . ALA A 1 79 ? 10.020 -5.314 -18.888 1.00 98.00 79 ALA A C 1
ATOM 661 O O . ALA A 1 79 ? 9.509 -6.299 -19.385 1.00 98.00 79 ALA A O 1
ATOM 662 N N . ASP A 1 80 ? 10.824 -4.539 -19.593 1.00 98.06 80 ASP A N 1
ATOM 663 C CA . ASP A 1 80 ? 11.052 -4.790 -21.023 1.00 98.06 80 ASP A CA 1
ATOM 664 C C . ASP A 1 80 ? 12.326 -4.084 -21.470 1.00 98.06 80 ASP A C 1
ATOM 666 O O . ASP A 1 80 ? 12.335 -2.854 -21.505 1.00 98.06 80 ASP A O 1
ATOM 670 N N . SER A 1 81 ? 13.384 -4.832 -21.785 1.00 97.62 81 SER A N 1
ATOM 671 C CA . SER A 1 81 ? 14.698 -4.283 -22.140 1.00 97.62 81 SER A CA 1
ATOM 672 C C . SER A 1 81 ? 14.671 -3.392 -23.380 1.00 97.62 81 SER A C 1
ATOM 674 O O . SER A 1 81 ? 15.542 -2.542 -23.540 1.00 97.62 81 SER A O 1
ATOM 676 N N . GLU A 1 82 ? 13.669 -3.544 -24.250 1.00 97.56 82 GLU A N 1
ATOM 677 C CA . GLU A 1 82 ? 13.525 -2.730 -25.460 1.00 97.56 82 GLU A CA 1
ATOM 678 C C . GLU A 1 82 ? 12.914 -1.347 -25.172 1.00 97.56 82 GLU A C 1
ATOM 680 O O . GLU A 1 82 ? 12.952 -0.448 -26.018 1.00 97.56 82 GLU A O 1
ATOM 685 N N . LYS A 1 83 ? 12.350 -1.140 -23.975 1.00 96.44 83 LYS A N 1
ATOM 686 C CA . LYS A 1 83 ? 11.783 0.147 -23.555 1.00 96.44 83 LYS A CA 1
ATOM 687 C C . LYS A 1 83 ? 12.826 1.022 -22.851 1.00 96.44 83 LYS A C 1
ATOM 689 O O . LYS A 1 83 ? 13.696 0.509 -22.147 1.00 96.44 83 LYS A O 1
ATOM 694 N N . PRO A 1 84 ? 12.692 2.364 -22.921 1.00 94.25 84 PRO A N 1
ATOM 695 C CA . PRO A 1 84 ? 13.487 3.265 -22.092 1.00 94.25 84 PRO A CA 1
ATOM 696 C C . PRO A 1 84 ? 13.415 2.865 -20.619 1.00 94.25 84 PRO A C 1
ATOM 698 O O . PRO A 1 84 ? 12.326 2.590 -20.105 1.00 94.25 84 PRO A O 1
ATOM 701 N N . SER A 1 85 ? 14.572 2.819 -19.954 1.00 95.62 85 SER A N 1
ATOM 702 C CA . SER A 1 85 ? 14.682 2.432 -18.542 1.00 95.62 85 SER A CA 1
ATOM 703 C C . SER A 1 85 ? 14.013 1.089 -18.225 1.00 95.62 85 SER A C 1
ATOM 705 O O . SER A 1 85 ? 13.466 0.904 -17.143 1.00 95.62 85 SER A O 1
ATOM 707 N N . MET A 1 86 ? 13.993 0.165 -19.184 1.00 96.31 86 MET A N 1
ATOM 708 C CA . MET A 1 86 ? 13.295 -1.116 -19.110 1.00 96.31 86 MET A CA 1
ATOM 709 C C . MET A 1 86 ? 11.790 -1.048 -18.795 1.00 96.31 86 MET A C 1
ATOM 711 O O . MET A 1 86 ? 11.220 -1.956 -18.180 1.00 96.31 86 MET A O 1
ATOM 715 N N . GLY A 1 87 ? 11.141 0.070 -19.120 1.00 96.00 87 GLY A N 1
ATOM 716 C CA . GLY A 1 87 ? 9.750 0.331 -18.753 1.00 96.00 87 GLY A CA 1
ATOM 717 C C . GLY A 1 87 ? 9.549 0.849 -17.323 1.00 96.00 87 GLY A C 1
ATOM 718 O O . GLY A 1 87 ? 8.403 1.117 -16.946 1.00 96.00 87 GLY A O 1
ATOM 719 N N . LEU A 1 88 ? 10.614 1.028 -16.530 1.00 96.56 88 LEU A N 1
ATOM 720 C CA . LEU A 1 88 ? 10.533 1.764 -15.270 1.00 96.56 88 LEU A CA 1
ATOM 721 C C . LEU A 1 88 ? 10.290 3.253 -15.554 1.00 96.56 88 LEU A C 1
ATOM 723 O O . LEU A 1 88 ? 10.906 3.862 -16.425 1.00 96.56 88 LEU A O 1
ATOM 727 N N . THR A 1 89 ? 9.414 3.859 -14.765 1.00 95.00 89 THR A N 1
ATOM 728 C CA . THR A 1 89 ? 9.079 5.290 -14.794 1.00 95.00 89 THR A CA 1
ATOM 729 C C . THR A 1 89 ? 9.690 6.044 -13.613 1.00 95.00 89 THR A C 1
ATOM 731 O O . THR A 1 89 ? 9.813 7.266 -13.644 1.00 95.00 89 THR A O 1
ATOM 734 N N . THR A 1 90 ? 10.058 5.326 -12.551 1.00 93.00 90 THR A N 1
ATOM 735 C CA . THR A 1 90 ? 10.730 5.848 -11.359 1.00 93.00 90 THR A CA 1
ATOM 736 C C . THR A 1 90 ? 11.532 4.730 -10.696 1.00 93.00 90 THR A C 1
ATOM 738 O O . THR A 1 90 ? 11.194 3.562 -10.831 1.00 93.00 90 THR A O 1
ATOM 741 N N . TRP A 1 91 ? 12.605 5.067 -9.992 1.00 94.56 91 TRP A N 1
ATOM 742 C CA . TRP A 1 91 ? 13.426 4.180 -9.163 1.00 94.56 91 TRP A CA 1
ATOM 743 C C . TRP A 1 91 ? 14.158 5.047 -8.137 1.00 94.56 91 TRP A C 1
ATOM 745 O O . TRP A 1 91 ? 13.962 6.263 -8.109 1.00 94.56 91 TRP A O 1
ATOM 755 N N . LYS A 1 92 ? 14.971 4.444 -7.261 1.00 90.44 92 LYS A N 1
ATOM 756 C CA . LYS A 1 92 ? 15.596 5.175 -6.147 1.00 90.44 92 LYS A CA 1
ATOM 757 C C . LYS A 1 92 ? 16.348 6.439 -6.590 1.00 90.44 92 LYS A C 1
ATOM 759 O O . LYS A 1 92 ? 16.220 7.462 -5.928 1.00 90.44 92 LYS A O 1
ATOM 764 N N . ASP A 1 93 ? 17.084 6.342 -7.691 1.00 91.06 93 ASP A N 1
ATOM 765 C CA . ASP A 1 93 ? 17.988 7.389 -8.171 1.00 91.06 93 ASP A CA 1
ATOM 766 C C . ASP A 1 93 ? 17.479 8.022 -9.487 1.00 91.06 93 ASP A C 1
ATOM 768 O O . ASP A 1 93 ? 18.247 8.594 -10.252 1.00 91.06 93 ASP A O 1
ATOM 772 N N . ALA A 1 94 ? 16.181 7.897 -9.787 1.00 90.38 94 ALA A N 1
ATOM 773 C CA . ALA A 1 94 ? 15.582 8.447 -11.005 1.00 90.38 94 ALA A CA 1
ATOM 774 C C . ALA A 1 94 ? 15.598 9.992 -11.041 1.00 90.38 94 ALA A C 1
ATOM 776 O O . ALA A 1 94 ? 15.476 10.618 -9.986 1.00 90.38 94 ALA A O 1
ATOM 777 N N . PRO A 1 95 ? 15.639 10.621 -12.236 1.00 88.50 95 PRO A N 1
ATOM 778 C CA . PRO A 1 95 ? 15.733 9.988 -13.557 1.00 88.50 95 PRO A CA 1
ATOM 779 C C . PRO A 1 95 ? 17.177 9.750 -14.038 1.00 88.50 95 PRO A C 1
ATOM 781 O O . PRO A 1 95 ? 17.365 9.066 -15.037 1.00 88.50 95 PRO A O 1
ATOM 784 N N . GLU A 1 96 ? 18.185 10.298 -13.354 1.00 86.75 96 GLU A N 1
ATOM 785 C CA . GLU A 1 96 ? 19.571 10.365 -13.857 1.00 86.75 96 GLU A CA 1
ATOM 786 C C . GLU A 1 96 ? 20.499 9.257 -13.319 1.00 86.75 96 GLU A C 1
ATOM 788 O O . GLU A 1 96 ? 21.628 9.104 -13.780 1.00 86.75 96 GLU A O 1
ATOM 793 N N . GLY A 1 97 ? 20.048 8.465 -12.345 1.00 90.56 97 GLY A N 1
ATOM 794 C CA . GLY A 1 97 ? 20.828 7.404 -11.709 1.00 90.56 97 GLY A CA 1
ATOM 795 C C . GLY A 1 97 ? 20.622 6.015 -12.312 1.00 90.56 97 GLY A C 1
ATOM 796 O O . GLY A 1 97 ? 19.650 5.740 -13.013 1.00 90.56 97 GLY A O 1
ATOM 797 N N . LYS A 1 98 ? 21.533 5.091 -11.990 1.00 93.94 98 LYS A N 1
ATOM 798 C CA . LYS A 1 98 ? 21.515 3.718 -12.515 1.00 93.94 98 LYS A CA 1
ATOM 799 C C . LYS A 1 98 ? 20.355 2.899 -11.934 1.00 93.94 98 LYS A C 1
ATOM 801 O O . LYS A 1 98 ? 20.138 2.898 -10.725 1.00 93.94 98 LYS A O 1
ATOM 806 N N . ILE A 1 99 ? 19.674 2.137 -12.787 1.00 96.06 99 ILE A N 1
ATOM 807 C CA . ILE A 1 99 ? 18.712 1.112 -12.364 1.00 96.06 99 ILE A CA 1
ATOM 808 C C . ILE A 1 99 ? 19.487 -0.063 -11.767 1.00 96.06 99 ILE A C 1
ATOM 810 O O . ILE A 1 99 ? 20.441 -0.551 -12.371 1.00 96.06 99 ILE A O 1
ATOM 814 N N . LEU A 1 100 ? 19.096 -0.523 -10.580 1.00 96.06 100 LEU A N 1
ATOM 815 C CA . LEU A 1 100 ? 19.712 -1.674 -9.922 1.00 96.06 100 LEU A CA 1
ATOM 816 C C . LEU A 1 100 ? 18.747 -2.864 -9.897 1.00 96.06 100 LEU A C 1
ATOM 818 O O . LEU A 1 100 ? 17.531 -2.688 -9.921 1.00 96.06 100 LEU A O 1
ATOM 822 N N . LYS A 1 101 ? 19.272 -4.085 -9.713 1.00 94.00 101 LYS A N 1
ATOM 823 C CA . LYS A 1 101 ? 18.446 -5.305 -9.559 1.00 94.00 101 LYS A CA 1
ATOM 824 C C . LYS A 1 101 ? 17.392 -5.203 -8.441 1.00 94.00 101 LYS A C 1
ATOM 826 O O . LYS A 1 101 ? 16.367 -5.864 -8.489 1.00 94.00 101 LYS A O 1
ATOM 831 N N . ARG A 1 102 ? 17.590 -4.350 -7.430 1.00 93.75 102 ARG A N 1
ATOM 832 C CA . ARG A 1 102 ? 16.567 -4.110 -6.392 1.00 93.75 102 ARG A CA 1
ATOM 833 C C . ARG A 1 102 ? 15.369 -3.291 -6.883 1.00 93.75 102 ARG A C 1
ATOM 835 O O . ARG A 1 102 ? 14.321 -3.331 -6.250 1.00 93.75 102 ARG A O 1
ATOM 842 N N . ASP A 1 103 ? 15.532 -2.515 -7.953 1.00 95.81 103 ASP A N 1
ATOM 843 C CA . ASP A 1 103 ? 14.513 -1.595 -8.458 1.00 95.81 103 ASP A CA 1
ATOM 844 C C . ASP A 1 103 ? 13.521 -2.297 -9.396 1.00 95.81 103 ASP A C 1
ATOM 846 O O . ASP A 1 103 ? 12.343 -1.939 -9.399 1.00 95.81 103 ASP A O 1
ATOM 850 N N . ILE A 1 104 ? 13.962 -3.325 -10.130 1.00 96.75 104 ILE A N 1
ATOM 851 C CA . ILE A 1 104 ? 13.130 -4.079 -11.090 1.00 96.75 104 ILE A CA 1
ATOM 852 C C . ILE A 1 104 ? 12.082 -4.974 -10.406 1.00 96.75 104 ILE A C 1
ATOM 854 O O . ILE A 1 104 ? 11.068 -5.327 -10.998 1.00 96.75 104 ILE A O 1
ATOM 858 N N . GLY A 1 105 ? 12.283 -5.312 -9.128 1.00 95.38 105 GLY A N 1
ATOM 859 C CA . GLY A 1 105 ? 11.309 -6.061 -8.327 1.00 95.38 105 GLY A CA 1
ATOM 860 C C . GLY A 1 105 ? 10.202 -5.195 -7.712 1.00 95.38 105 GLY A C 1
ATOM 861 O O . GLY A 1 105 ? 9.311 -5.711 -7.036 1.00 95.38 105 GLY A O 1
ATOM 862 N N . ILE A 1 106 ? 10.244 -3.871 -7.897 1.00 94.00 106 ILE A N 1
ATOM 863 C CA . ILE A 1 106 ? 9.311 -2.938 -7.258 1.00 94.00 106 ILE A CA 1
ATOM 864 C C . ILE A 1 106 ? 8.218 -2.550 -8.253 1.00 94.00 106 ILE A C 1
ATOM 866 O O . ILE A 1 106 ? 8.399 -1.674 -9.088 1.00 94.00 106 ILE A O 1
ATOM 870 N N . ALA A 1 107 ? 7.022 -3.119 -8.105 1.00 94.50 107 ALA A N 1
ATOM 871 C CA . ALA A 1 107 ? 5.893 -2.862 -9.007 1.00 94.50 107 ALA A CA 1
ATOM 872 C C . ALA A 1 107 ? 5.540 -1.367 -9.172 1.00 94.50 107 ALA A C 1
ATOM 874 O O . ALA A 1 107 ? 5.220 -0.924 -10.274 1.00 94.50 107 ALA A O 1
ATOM 875 N N . LYS A 1 108 ? 5.674 -0.560 -8.107 1.00 93.19 108 LYS A N 1
ATOM 876 C CA . LYS A 1 108 ? 5.464 0.901 -8.157 1.00 93.19 108 LYS A CA 1
ATOM 877 C C . LYS A 1 108 ? 6.335 1.574 -9.225 1.00 93.19 108 LYS A C 1
ATOM 879 O O . LYS A 1 108 ? 5.880 2.525 -9.852 1.00 93.19 108 LYS A O 1
ATOM 884 N N . ASN A 1 109 ? 7.558 1.085 -9.422 1.00 95.62 109 ASN A N 1
ATOM 885 C CA . ASN A 1 109 ? 8.521 1.656 -10.358 1.00 95.62 109 ASN A CA 1
ATOM 886 C C . ASN A 1 109 ? 8.062 1.551 -11.815 1.00 95.62 109 ASN A C 1
ATOM 888 O O . ASN A 1 109 ? 8.579 2.270 -12.657 1.00 95.62 109 ASN A O 1
ATOM 892 N N . TYR A 1 110 ? 7.062 0.716 -12.103 1.00 96.56 110 TYR A N 1
ATOM 893 C CA . TYR A 1 110 ? 6.462 0.563 -13.426 1.00 96.56 110 TYR A CA 1
ATOM 894 C C . TYR A 1 110 ? 5.153 1.344 -13.598 1.00 96.56 110 TYR A C 1
ATOM 896 O O . TYR A 1 110 ? 4.511 1.225 -14.642 1.00 96.56 110 TYR A O 1
ATOM 904 N N . LEU A 1 111 ? 4.692 2.098 -12.592 1.00 96.19 111 LEU A N 1
ATOM 905 C CA . LEU A 1 111 ? 3.457 2.884 -12.680 1.00 96.19 111 LEU A CA 1
ATOM 906 C C . LEU A 1 111 ? 3.684 4.164 -13.479 1.00 96.19 111 LEU A C 1
ATOM 908 O O . LEU A 1 111 ? 4.589 4.935 -13.179 1.00 96.19 111 LEU A O 1
ATOM 912 N N . ASN A 1 112 ? 2.827 4.456 -14.452 1.00 94.62 112 ASN A N 1
ATOM 913 C CA . ASN A 1 112 ? 2.905 5.740 -15.148 1.00 94.62 112 ASN A CA 1
ATOM 914 C C . ASN A 1 112 ? 2.470 6.904 -14.241 1.00 94.62 112 ASN A C 1
ATOM 916 O O . ASN A 1 112 ? 1.866 6.710 -13.186 1.00 94.62 112 ASN A O 1
ATOM 920 N N . GLU A 1 113 ? 2.743 8.134 -14.672 1.00 92.25 113 GLU A N 1
ATOM 921 C CA . GLU A 1 113 ? 2.433 9.345 -13.904 1.00 92.25 113 GLU A CA 1
ATOM 922 C C . GLU A 1 113 ? 0.955 9.414 -13.475 1.00 92.25 113 GLU A C 1
ATOM 924 O O . GLU A 1 113 ? 0.647 9.677 -12.311 1.00 92.25 113 GLU A O 1
ATOM 929 N N . LYS A 1 114 ? 0.019 9.089 -14.379 1.00 95.06 114 LYS A N 1
ATOM 930 C CA . LYS A 1 114 ? -1.421 9.092 -14.070 1.00 95.06 114 LYS A CA 1
ATOM 931 C C . LYS A 1 114 ? -1.772 8.054 -13.005 1.00 95.06 114 LYS A C 1
ATOM 933 O O . LYS A 1 114 ? -2.629 8.309 -12.160 1.00 95.06 114 LYS A O 1
ATOM 938 N N . GLU A 1 115 ? -1.146 6.885 -13.046 1.00 95.56 115 GLU A N 1
ATOM 939 C CA . GLU A 1 115 ? -1.330 5.823 -12.058 1.00 95.56 115 GLU A CA 1
ATOM 940 C C . GLU A 1 115 ? -0.728 6.198 -10.701 1.00 95.56 115 GLU A C 1
ATOM 942 O O . GLU A 1 115 ? -1.391 6.006 -9.685 1.00 95.56 115 GLU A O 1
ATOM 947 N N . LEU A 1 116 ? 0.465 6.800 -10.673 1.00 92.81 116 LEU A N 1
ATOM 948 C CA . LEU A 1 116 ? 1.092 7.303 -9.446 1.00 92.81 116 LEU A CA 1
ATOM 949 C C . LEU A 1 116 ? 0.251 8.400 -8.788 1.00 92.81 116 LEU A C 1
ATOM 951 O O . LEU A 1 116 ? -0.002 8.340 -7.585 1.00 92.81 116 LEU A O 1
ATOM 955 N N . ILE A 1 117 ? -0.251 9.359 -9.572 1.00 93.75 117 ILE A N 1
ATOM 956 C CA . ILE A 1 117 ? -1.157 10.403 -9.076 1.00 93.75 117 ILE A CA 1
ATOM 957 C C . ILE A 1 117 ? -2.416 9.772 -8.473 1.00 93.75 117 ILE A C 1
ATOM 959 O O . ILE A 1 117 ? -2.847 10.167 -7.391 1.00 93.75 11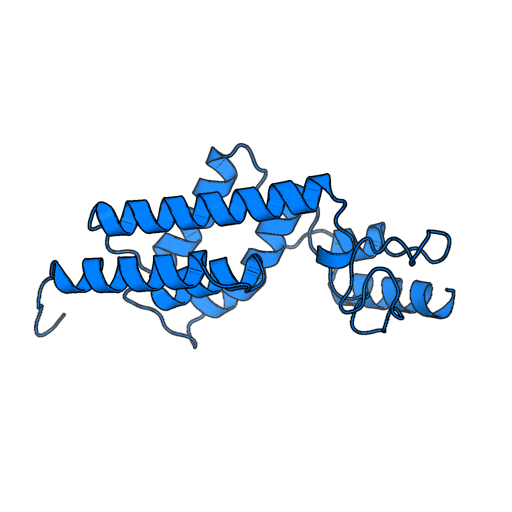7 ILE A O 1
ATOM 963 N N . ARG A 1 118 ? -3.014 8.777 -9.140 1.00 94.12 118 ARG A N 1
ATOM 964 C CA . ARG A 1 118 ? -4.208 8.094 -8.618 1.00 94.12 118 ARG A CA 1
ATOM 965 C C . ARG A 1 118 ? -3.913 7.285 -7.357 1.00 94.12 118 ARG A C 1
ATOM 967 O O . ARG A 1 118 ? -4.730 7.322 -6.443 1.00 94.12 118 ARG A O 1
ATOM 974 N N . LEU A 1 119 ? -2.776 6.592 -7.294 1.00 93.88 119 LEU A N 1
ATOM 975 C CA . LEU A 1 119 ? -2.337 5.870 -6.100 1.00 93.88 119 LEU A CA 1
ATOM 976 C C . LEU A 1 119 ? -2.216 6.828 -4.912 1.00 93.88 119 LEU A C 1
ATOM 978 O O . LEU A 1 119 ? -2.803 6.576 -3.865 1.00 93.88 119 LEU A O 1
ATOM 982 N N . ASN A 1 120 ? -1.512 7.947 -5.099 1.00 93.12 120 ASN A N 1
ATOM 983 C CA . ASN A 1 120 ? -1.342 8.953 -4.054 1.00 93.12 120 ASN A CA 1
ATOM 984 C C . ASN A 1 120 ? -2.693 9.532 -3.613 1.00 93.12 120 ASN A C 1
ATOM 986 O O . ASN A 1 120 ? -2.945 9.618 -2.417 1.00 93.12 120 ASN A O 1
ATOM 990 N N . ARG A 1 121 ? -3.598 9.836 -4.556 1.00 94.88 121 ARG A N 1
ATOM 991 C CA . ARG A 1 121 ? -4.958 10.304 -4.237 1.00 94.88 121 ARG A CA 1
ATOM 992 C C . ARG A 1 121 ? -5.754 9.293 -3.412 1.00 94.88 121 ARG A C 1
ATOM 994 O O . ARG A 1 121 ? -6.381 9.696 -2.441 1.00 94.88 121 ARG A O 1
ATOM 1001 N N . LEU A 1 122 ? -5.723 8.003 -3.763 1.00 94.50 122 LEU A N 1
ATOM 1002 C CA . LEU A 1 122 ? -6.407 6.970 -2.975 1.00 94.50 122 LEU A CA 1
ATOM 1003 C C . LEU A 1 122 ? -5.854 6.883 -1.552 1.00 94.50 122 LEU A C 1
ATOM 1005 O O . LEU A 1 122 ? -6.631 6.717 -0.620 1.00 94.50 122 LEU A O 1
ATOM 1009 N N . VAL A 1 123 ? -4.536 7.013 -1.381 1.00 93.75 123 VAL A N 1
ATOM 1010 C CA . VAL A 1 123 ? -3.926 6.999 -0.047 1.00 93.75 123 VAL A CA 1
ATOM 1011 C C . VAL A 1 123 ? -4.312 8.231 0.762 1.00 93.75 123 VAL A C 1
ATOM 1013 O O . VAL A 1 123 ? -4.695 8.077 1.915 1.00 93.75 123 VAL A O 1
ATOM 1016 N N . THR A 1 124 ? -4.294 9.430 0.172 1.00 95.56 124 THR A N 1
ATOM 1017 C CA . THR A 1 124 ? -4.779 10.647 0.844 1.00 95.56 124 THR A CA 1
ATOM 1018 C C . THR A 1 124 ? -6.227 10.488 1.299 1.00 95.56 124 THR A C 1
ATOM 1020 O O . THR A 1 124 ? -6.516 10.686 2.470 1.00 95.56 124 THR A O 1
ATOM 1023 N N . MET A 1 125 ? -7.109 10.026 0.410 1.00 95.94 125 MET A N 1
ATOM 1024 C CA . MET A 1 125 ? -8.521 9.805 0.733 1.00 95.94 125 MET A CA 1
ATOM 1025 C C . MET A 1 125 ? -8.729 8.736 1.818 1.00 95.94 125 MET A C 1
ATOM 1027 O O . MET A 1 125 ? -9.682 8.821 2.584 1.00 95.94 125 MET A O 1
ATOM 1031 N N . PHE A 1 126 ? -7.865 7.719 1.888 1.00 95.94 126 PHE A N 1
ATOM 1032 C CA . PHE A 1 126 ? -7.934 6.714 2.951 1.00 95.94 126 PHE A CA 1
ATOM 1033 C C . PHE A 1 126 ? -7.499 7.286 4.306 1.00 95.94 126 PHE A C 1
ATOM 1035 O O . PHE A 1 126 ? -8.087 6.948 5.326 1.00 95.94 126 PHE A O 1
ATOM 1042 N N . ILE A 1 127 ? -6.502 8.176 4.319 1.00 96.94 127 ILE A N 1
ATOM 1043 C CA . ILE A 1 127 ? -6.093 8.901 5.529 1.00 96.94 127 ILE A CA 1
ATOM 1044 C C . ILE A 1 127 ? -7.204 9.864 5.973 1.00 96.94 127 ILE A C 1
ATOM 1046 O O . ILE A 1 127 ? -7.507 9.905 7.158 1.00 96.94 127 ILE A O 1
ATOM 1050 N N . ASP A 1 128 ? -7.857 10.571 5.041 1.00 97.06 128 ASP A N 1
ATOM 1051 C CA . ASP A 1 128 ? -9.033 11.404 5.346 1.00 97.06 128 ASP A CA 1
ATOM 1052 C C . ASP A 1 128 ? -10.163 10.568 5.963 1.00 97.06 128 ASP A C 1
ATOM 1054 O O . ASP A 1 128 ? -10.784 10.973 6.940 1.00 97.06 128 ASP A O 1
ATOM 1058 N N . TYR A 1 129 ? -10.406 9.371 5.421 1.00 96.25 129 TYR A N 1
ATOM 1059 C CA . TYR A 1 129 ? -11.373 8.436 5.98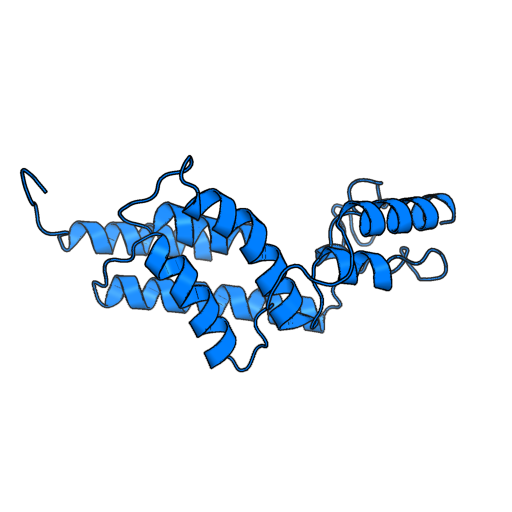5 1.00 96.25 129 TYR A CA 1
ATOM 1060 C C . TYR A 1 129 ? -10.990 8.001 7.407 1.00 96.25 129 TYR A C 1
ATOM 1062 O O . TYR A 1 129 ? -11.851 7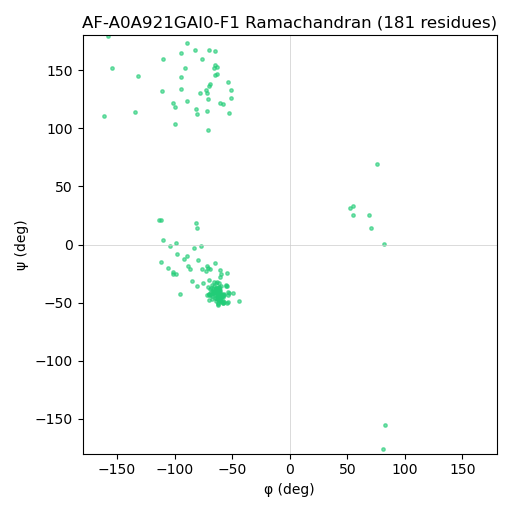.943 8.280 1.00 96.25 129 TYR A O 1
ATOM 1070 N N . ALA A 1 130 ? -9.708 7.729 7.656 1.00 97.25 130 ALA A N 1
ATOM 1071 C CA . ALA A 1 130 ? -9.239 7.362 8.984 1.00 97.25 130 ALA A CA 1
ATOM 1072 C C . ALA A 1 130 ? -9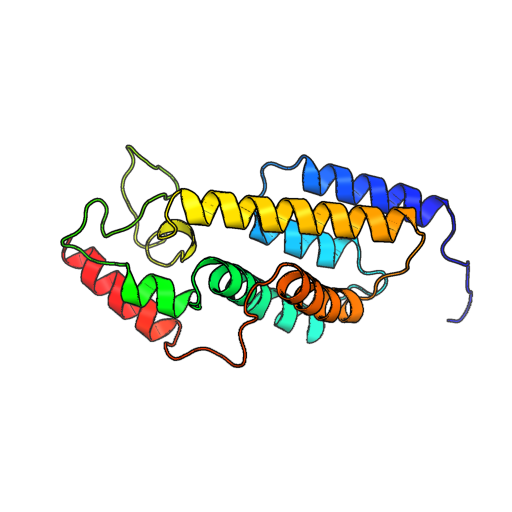.384 8.502 10.000 1.00 97.25 130 ALA A C 1
ATOM 1074 O O . ALA A 1 130 ? -9.791 8.254 11.133 1.00 97.25 130 ALA A O 1
ATOM 1075 N N . GLU A 1 131 ? -9.092 9.737 9.584 1.00 97.31 131 GLU A N 1
ATOM 1076 C CA . GLU A 1 131 ? -9.300 10.931 10.406 1.00 97.31 131 GLU A CA 1
ATOM 1077 C C . GLU A 1 131 ? -10.779 11.090 10.759 1.00 97.31 131 GLU A C 1
ATOM 1079 O O . GLU A 1 131 ? -11.095 11.240 11.932 1.00 97.31 131 GLU A O 1
ATOM 1084 N N . LEU A 1 132 ? -11.685 10.917 9.789 1.00 96.88 132 LEU A N 1
ATOM 1085 C CA . LEU A 1 132 ? -13.128 10.980 10.030 1.00 96.88 132 LEU A CA 1
ATOM 1086 C C . LEU A 1 132 ? -13.596 9.940 11.061 1.00 96.88 132 LEU A C 1
ATOM 1088 O O . LEU A 1 132 ? -14.364 10.267 11.958 1.00 96.88 132 LEU A O 1
ATOM 1092 N N . MET A 1 133 ? -13.106 8.696 10.980 1.00 96.00 133 MET A N 1
ATOM 1093 C CA . MET A 1 133 ? -13.440 7.669 11.980 1.00 96.00 133 MET A CA 1
ATOM 1094 C C . MET A 1 133 ? -12.953 8.059 13.381 1.00 96.00 133 MET A C 1
ATOM 1096 O O . MET A 1 133 ? -13.653 7.813 14.362 1.00 96.00 133 MET A O 1
ATOM 1100 N N . ALA A 1 134 ? -11.783 8.693 13.486 1.00 95.88 134 ALA A N 1
ATOM 1101 C CA . ALA A 1 134 ? -11.270 9.183 14.760 1.00 95.88 134 ALA A CA 1
ATOM 1102 C C . ALA A 1 134 ? -12.069 10.390 15.291 1.00 95.88 134 ALA A C 1
ATOM 1104 O O . ALA A 1 134 ? -12.391 10.416 16.478 1.00 95.88 134 ALA A O 1
ATOM 1105 N N . GLU A 1 135 ? -12.434 11.351 14.433 1.00 95.75 135 GLU A N 1
ATOM 1106 C CA . GLU A 1 135 ? -13.269 12.512 14.789 1.00 95.75 135 GLU A CA 1
ATOM 1107 C C . GLU A 1 135 ? -14.659 12.091 15.288 1.00 95.75 135 GLU A C 1
ATOM 1109 O O . GLU A 1 135 ? -15.163 12.645 16.268 1.00 95.75 135 GLU A O 1
ATOM 1114 N N . ASP A 1 136 ? -15.243 11.064 14.667 1.00 95.50 136 ASP A N 1
ATOM 1115 C CA . ASP A 1 136 ? -16.547 10.506 15.037 1.00 95.50 136 ASP A CA 1
ATOM 1116 C C . ASP A 1 136 ? -16.494 9.606 16.290 1.00 95.50 136 ASP A C 1
ATOM 1118 O O . ASP A 1 136 ? -17.521 9.085 16.735 1.00 95.50 136 ASP A O 1
ATOM 1122 N N . GLY A 1 137 ? -15.312 9.398 16.882 1.00 94.12 137 GLY A N 1
ATOM 1123 C CA . GLY A 1 137 ? -15.147 8.531 18.049 1.00 94.12 137 GLY A CA 1
ATOM 1124 C C . GLY A 1 137 ? -15.360 7.044 17.739 1.00 94.12 137 GLY A C 1
ATOM 1125 O O . GLY A 1 137 ? -15.739 6.267 18.623 1.00 94.12 137 GLY A O 1
ATOM 1126 N N . VAL A 1 138 ? -15.153 6.631 16.486 1.00 95.25 138 VAL A N 1
ATOM 1127 C CA . VAL A 1 138 ? -15.313 5.243 16.048 1.00 95.25 138 VAL A CA 1
ATOM 1128 C C . VAL A 1 138 ? -14.062 4.452 16.404 1.00 95.25 138 VAL A C 1
ATOM 1130 O O . VAL A 1 138 ? -12.963 4.694 15.907 1.00 95.25 138 VAL A O 1
ATOM 1133 N N . LEU A 1 139 ? -14.240 3.465 17.275 1.00 94.69 139 LEU A N 1
ATOM 1134 C CA . LEU A 1 139 ? -13.169 2.576 17.691 1.00 94.69 139 LEU A CA 1
ATOM 1135 C C . LEU A 1 139 ? -12.948 1.479 16.635 1.00 94.69 139 LEU A C 1
ATOM 1137 O O . LEU A 1 139 ? -13.800 0.612 16.462 1.00 94.69 139 LEU A O 1
ATOM 1141 N N . MET A 1 140 ? -11.798 1.514 15.960 1.00 96.44 140 MET A N 1
ATOM 1142 C CA . MET A 1 140 ? -11.475 0.627 14.837 1.00 96.44 140 MET A CA 1
ATOM 1143 C C . MET A 1 140 ? -10.548 -0.519 15.259 1.00 96.44 140 MET A C 1
ATOM 1145 O O . MET A 1 140 ? -9.446 -0.274 15.753 1.00 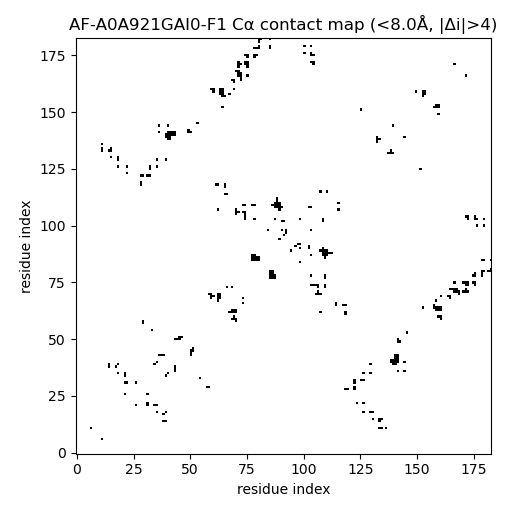96.44 140 MET A O 1
ATOM 1149 N N . SER A 1 141 ? -10.968 -1.769 15.062 1.00 97.44 141 SER A N 1
ATOM 1150 C CA . SER A 1 141 ? -10.103 -2.950 15.206 1.00 97.44 141 SER A CA 1
ATOM 1151 C C . SER A 1 141 ? -9.267 -3.201 13.948 1.00 97.44 141 SER A C 1
ATOM 1153 O O . SER A 1 141 ? -9.563 -2.684 12.867 1.00 97.44 141 SER A O 1
ATOM 1155 N N . MET A 1 142 ? -8.265 -4.077 14.043 1.00 97.56 142 MET A N 1
ATOM 1156 C CA . MET A 1 142 ? -7.532 -4.586 12.880 1.00 97.56 142 MET A CA 1
ATOM 1157 C C . MET A 1 142 ? -8.481 -5.169 11.823 1.00 97.56 142 MET A C 1
ATOM 1159 O O . MET A 1 142 ? -8.282 -4.960 10.625 1.00 97.56 142 MET A O 1
ATOM 1163 N N . GLN A 1 143 ? -9.520 -5.897 12.246 1.00 96.81 143 GLN A N 1
ATOM 1164 C CA . GLN A 1 143 ? -10.487 -6.482 11.318 1.00 96.81 143 GLN A CA 1
ATOM 1165 C C . GLN A 1 143 ? -11.344 -5.401 10.645 1.00 96.81 143 GLN A C 1
ATOM 1167 O O . GLN A 1 143 ? -11.561 -5.469 9.434 1.00 96.81 143 GLN A O 1
ATOM 1172 N N . ASP A 1 144 ? -11.737 -4.358 11.380 1.00 97.06 144 ASP A N 1
ATOM 1173 C CA . ASP A 1 144 ? -12.462 -3.228 10.795 1.00 97.06 144 ASP A CA 1
ATOM 1174 C C . ASP A 1 144 ? -11.626 -2.554 9.703 1.00 97.06 144 ASP A C 1
ATOM 1176 O O . ASP A 1 144 ? -12.131 -2.300 8.613 1.00 97.06 144 ASP A O 1
ATOM 1180 N N . TRP A 1 145 ? -10.324 -2.340 9.914 1.00 96.19 145 TRP A N 1
ATOM 1181 C CA . TRP A 1 145 ? -9.451 -1.777 8.876 1.00 96.19 145 TRP A CA 1
ATOM 1182 C C . TRP A 1 145 ? -9.320 -2.668 7.637 1.00 96.19 145 TRP A C 1
ATOM 1184 O O . TRP A 1 145 ? -9.290 -2.157 6.510 1.00 96.19 145 TRP A O 1
ATOM 1194 N N . VAL A 1 146 ? -9.261 -3.992 7.812 1.00 93.50 146 VAL A N 1
ATOM 1195 C CA . VAL A 1 146 ? -9.267 -4.957 6.698 1.00 93.50 146 VAL A CA 1
ATOM 1196 C C . VAL A 1 146 ? -10.538 -4.799 5.863 1.00 93.50 146 VAL A C 1
ATOM 1198 O O . VAL A 1 146 ? -10.466 -4.680 4.632 1.00 93.50 146 VAL A O 1
ATOM 1201 N N . ASP A 1 147 ? -11.693 -4.762 6.521 1.00 93.31 147 ASP A N 1
ATOM 1202 C CA . ASP A 1 147 ? -12.992 -4.707 5.858 1.00 93.31 147 ASP A CA 1
ATOM 1203 C C . ASP A 1 147 ? -13.245 -3.334 5.229 1.00 93.31 147 ASP A C 1
ATOM 1205 O O . ASP A 1 147 ? -13.632 -3.247 4.056 1.00 93.31 147 ASP A O 1
ATOM 1209 N N . GLN A 1 148 ? -12.919 -2.258 5.945 1.00 92.75 148 GLN A N 1
ATOM 1210 C CA . GLN A 1 148 ? -13.048 -0.891 5.453 1.00 92.75 148 GLN A CA 1
ATOM 1211 C C . GLN A 1 148 ? -12.107 -0.596 4.291 1.00 92.75 148 GLN A C 1
ATOM 1213 O O . GLN A 1 148 ? -12.498 0.110 3.369 1.00 92.75 148 GLN A O 1
ATOM 1218 N N . THR A 1 149 ? -10.914 -1.194 4.230 1.00 92.06 149 THR A N 1
ATOM 1219 C CA . THR A 1 149 ? -10.038 -1.052 3.053 1.00 92.06 149 THR A CA 1
ATOM 1220 C C . THR A 1 149 ? -10.710 -1.590 1.785 1.00 92.06 149 THR A C 1
ATOM 1222 O O . THR A 1 149 ? -10.636 -0.971 0.719 1.00 92.06 149 THR A O 1
ATOM 1225 N N . ASN A 1 150 ? -11.414 -2.723 1.873 1.00 90.25 150 ASN A N 1
ATOM 1226 C CA . ASN A 1 150 ? -12.135 -3.289 0.730 1.00 90.25 150 ASN A CA 1
ATOM 1227 C C . ASN A 1 150 ? -13.353 -2.440 0.343 1.00 90.25 150 ASN A C 1
ATOM 1229 O O . ASN A 1 150 ? -13.576 -2.182 -0.846 1.00 90.25 150 ASN A O 1
ATOM 1233 N N . GLN A 1 151 ? -14.124 -1.992 1.336 1.00 92.81 151 GLN A N 1
ATOM 1234 C CA . GLN A 1 151 ? -15.290 -1.136 1.118 1.00 92.81 151 GLN A CA 1
ATOM 1235 C C . GLN A 1 151 ? -14.883 0.212 0.528 1.00 92.81 151 GLN A C 1
ATOM 1237 O O . GLN A 1 151 ? -15.440 0.627 -0.484 1.00 92.81 151 GLN A O 1
ATOM 1242 N N . PHE A 1 152 ? -13.847 0.844 1.074 1.00 93.31 152 PHE A N 1
ATOM 1243 C CA . PHE A 1 152 ? -13.290 2.103 0.593 1.00 93.31 152 PHE A CA 1
ATOM 1244 C C . PHE A 1 152 ? -12.931 2.037 -0.894 1.00 93.31 152 PHE A C 1
ATOM 1246 O O . PHE A 1 152 ? -13.338 2.900 -1.676 1.00 93.31 152 PHE A O 1
ATOM 1253 N N . LEU A 1 153 ? -12.210 0.994 -1.319 1.00 92.44 153 LEU A N 1
ATOM 1254 C CA . LEU A 1 153 ? -11.853 0.815 -2.727 1.00 92.44 153 LEU A CA 1
ATOM 1255 C C . LEU A 1 153 ? -13.100 0.624 -3.605 1.00 92.44 153 LEU A C 1
ATOM 1257 O O . LEU A 1 153 ? -13.212 1.253 -4.661 1.00 92.44 153 LEU A O 1
ATOM 1261 N N . THR A 1 154 ? -14.054 -0.186 -3.150 1.00 92.38 154 THR A N 1
ATOM 1262 C CA . THR A 1 154 ? -15.310 -0.453 -3.868 1.00 92.38 154 THR A CA 1
ATOM 1263 C C . THR A 1 154 ? -16.151 0.818 -4.030 1.00 92.38 154 THR A C 1
ATOM 1265 O O . THR A 1 154 ? -16.562 1.150 -5.144 1.00 92.38 154 THR A O 1
ATOM 1268 N N . ASN A 1 155 ? -16.326 1.589 -2.954 1.00 93.06 155 ASN A N 1
ATOM 1269 C CA . ASN A 1 155 ? -17.072 2.851 -2.928 1.00 93.06 155 ASN A CA 1
ATOM 1270 C C . ASN A 1 155 ? -16.448 3.901 -3.857 1.00 93.06 155 ASN A C 1
ATOM 1272 O O . ASN A 1 155 ? -17.150 4.650 -4.533 1.00 93.06 155 ASN A O 1
ATOM 1276 N N . ASN A 1 156 ? -15.121 3.879 -3.997 1.00 91.00 156 ASN A N 1
ATOM 1277 C CA . ASN A 1 156 ? -14.380 4.716 -4.939 1.00 91.00 156 ASN A CA 1
ATOM 1278 C C . ASN A 1 156 ? -14.356 4.171 -6.380 1.00 91.00 156 ASN A C 1
ATOM 1280 O O . ASN A 1 156 ? -13.516 4.578 -7.199 1.00 91.00 156 ASN A O 1
ATOM 1284 N N . ARG A 1 157 ? -15.282 3.256 -6.706 1.00 89.50 157 ARG A N 1
ATOM 1285 C CA . ARG A 1 157 ? -15.447 2.599 -8.012 1.00 89.50 157 ARG A CA 1
ATOM 1286 C C . ARG A 1 157 ? -14.167 1.916 -8.498 1.00 89.50 157 ARG A C 1
ATOM 1288 O O . ARG A 1 157 ? -13.885 1.892 -9.699 1.00 89.50 157 ARG A O 1
ATOM 1295 N N . ARG A 1 158 ? -13.360 1.389 -7.573 1.00 92.62 158 ARG A N 1
ATOM 1296 C CA . ARG A 1 158 ? -12.192 0.563 -7.892 1.00 92.62 158 ARG A CA 1
ATOM 1297 C C . ARG A 1 158 ? -12.583 -0.903 -7.846 1.00 92.62 158 ARG A C 1
ATOM 1299 O O . ARG A 1 158 ? -13.374 -1.326 -7.009 1.00 92.62 158 ARG A O 1
ATOM 1306 N N . LYS A 1 159 ? -11.989 -1.694 -8.736 1.00 86.62 159 LYS A N 1
ATOM 1307 C CA . LYS A 1 159 ? -12.061 -3.148 -8.610 1.00 86.62 159 LYS A CA 1
ATOM 1308 C C . LYS A 1 159 ? -11.162 -3.567 -7.453 1.00 86.62 159 LYS A C 1
ATOM 1310 O O . LYS A 1 159 ? -10.015 -3.129 -7.378 1.00 86.62 159 LYS A O 1
ATOM 1315 N N . VAL A 1 160 ? -11.676 -4.420 -6.580 1.00 84.56 160 VAL A N 1
ATOM 1316 C CA . VAL A 1 160 ? -10.891 -5.038 -5.512 1.00 84.56 160 VAL A CA 1
ATOM 1317 C C . VAL A 1 160 ? -10.400 -6.389 -6.010 1.00 84.56 160 VAL A C 1
ATOM 1319 O O . VAL A 1 160 ? -11.164 -7.150 -6.600 1.00 84.56 160 VAL A O 1
ATOM 1322 N N . LEU A 1 161 ? -9.116 -6.676 -5.796 1.00 84.81 161 LEU A N 1
ATOM 1323 C CA . LEU A 1 161 ? -8.528 -7.960 -6.161 1.00 84.81 161 LEU A CA 1
ATOM 1324 C C . LEU A 1 161 ? -9.278 -9.105 -5.461 1.00 84.81 161 LEU A C 1
ATOM 1326 O O . LEU A 1 161 ? -9.314 -9.157 -4.228 1.00 84.81 161 LEU A O 1
ATOM 1330 N N . SER A 1 162 ? -9.830 -10.025 -6.257 1.00 79.62 162 SER A N 1
ATOM 1331 C CA . SER A 1 162 ? -10.373 -11.307 -5.806 1.00 79.62 162 SER A CA 1
ATOM 1332 C C . SER A 1 162 ? -9.349 -12.416 -6.071 1.00 79.62 162 SER A C 1
ATOM 1334 O O . SER A 1 162 ? -9.000 -12.673 -7.224 1.00 79.62 162 SER A O 1
ATOM 1336 N N . GLY A 1 163 ? -8.867 -13.085 -5.022 1.00 82.50 163 GLY A N 1
ATOM 1337 C CA . GLY A 1 163 ? -7.847 -14.134 -5.139 1.00 82.50 163 GLY A CA 1
ATOM 1338 C C . GLY A 1 163 ? -6.412 -13.594 -5.219 1.00 82.50 163 GLY A C 1
ATOM 1339 O O . GLY A 1 163 ? -6.117 -12.520 -4.702 1.00 82.50 163 GLY A O 1
ATOM 1340 N N . LYS A 1 164 ? -5.501 -14.372 -5.824 1.00 80.06 164 LYS A N 1
ATOM 1341 C CA . LYS A 1 164 ? -4.042 -14.126 -5.796 1.00 80.06 164 LYS A CA 1
ATOM 1342 C C . LYS A 1 164 ? -3.454 -13.553 -7.100 1.00 80.06 164 LYS A C 1
ATOM 1344 O O . LYS A 1 164 ? -2.263 -13.269 -7.142 1.00 80.06 164 LYS A O 1
ATOM 1349 N N . GLY A 1 165 ? -4.271 -13.350 -8.137 1.00 86.00 165 GLY A N 1
ATOM 1350 C CA . GLY A 1 165 ? -3.798 -13.037 -9.495 1.00 86.00 165 GLY A CA 1
ATOM 1351 C C . GLY A 1 165 ? -3.355 -14.284 -10.269 1.00 86.00 165 GLY A C 1
ATOM 1352 O O . GLY A 1 165 ? -3.522 -15.407 -9.793 1.00 86.00 165 GLY A O 1
ATOM 1353 N N . LYS A 1 166 ? -2.834 -14.083 -11.481 1.00 90.75 166 LYS A N 1
ATOM 1354 C CA . LYS A 1 166 ? -2.433 -15.149 -12.417 1.00 90.75 166 LYS A CA 1
ATOM 1355 C C . LYS A 1 166 ? -0.929 -15.411 -12.453 1.00 90.75 166 LYS A C 1
ATOM 1357 O O . LYS A 1 166 ? -0.524 -16.497 -12.852 1.00 90.75 166 LYS A O 1
ATOM 1362 N N . ILE A 1 167 ? -0.118 -14.428 -12.069 1.00 94.38 167 ILE A N 1
ATOM 1363 C CA . ILE A 1 167 ? 1.347 -14.497 -12.120 1.00 94.38 167 ILE A CA 1
ATOM 1364 C C . ILE A 1 167 ? 1.904 -14.541 -10.698 1.00 94.38 167 ILE A C 1
ATOM 1366 O O . ILE A 1 167 ? 1.496 -13.740 -9.851 1.00 94.38 167 ILE A O 1
ATOM 1370 N N . SER A 1 168 ? 2.820 -15.478 -10.435 1.00 93.75 168 SER A N 1
ATOM 1371 C CA . SER A 1 168 ? 3.512 -15.566 -9.147 1.00 93.75 168 SER A CA 1
ATOM 1372 C C . SER A 1 168 ? 4.597 -14.500 -9.023 1.00 93.75 168 SER A C 1
ATOM 1374 O O . SER A 1 168 ? 5.073 -13.945 -10.016 1.00 93.75 168 SER A O 1
ATOM 1376 N N . HIS A 1 169 ? 5.000 -14.209 -7.788 1.00 93.25 169 HIS A N 1
ATOM 1377 C CA . HIS A 1 169 ? 6.066 -13.247 -7.541 1.00 93.25 169 HIS A CA 1
ATOM 1378 C C . HIS A 1 169 ? 7.394 -13.711 -8.154 1.00 93.25 169 HIS A C 1
ATOM 1380 O O . HIS A 1 169 ? 8.080 -12.918 -8.790 1.00 93.25 169 HIS A O 1
ATOM 1386 N N . GLU A 1 170 ? 7.704 -15.002 -8.042 1.00 96.00 170 GLU A N 1
ATOM 1387 C CA . GLU A 1 170 ? 8.922 -15.613 -8.575 1.00 96.00 170 GLU A CA 1
ATOM 1388 C C . GLU A 1 170 ? 8.976 -15.502 -10.100 1.00 96.00 170 GLU A C 1
ATOM 1390 O O . GLU A 1 170 ? 9.987 -15.066 -10.640 1.00 96.00 170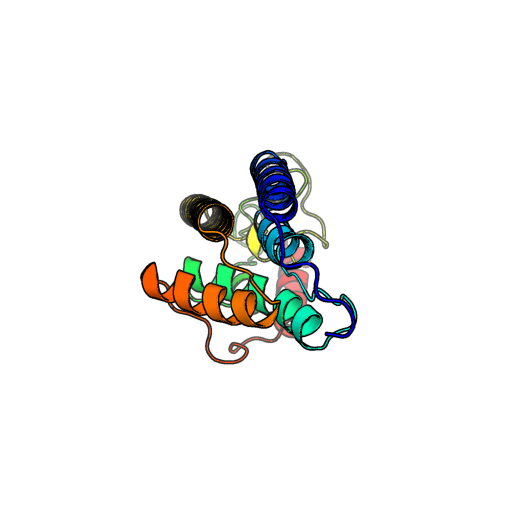 GLU A O 1
ATOM 1395 N N . ALA A 1 171 ? 7.871 -15.801 -10.794 1.00 97.12 171 ALA A N 1
ATOM 1396 C CA . ALA A 1 171 ? 7.803 -15.683 -12.249 1.00 97.12 171 ALA A CA 1
ATOM 1397 C C . ALA A 1 171 ? 7.970 -14.228 -12.718 1.00 97.12 171 ALA A C 1
ATOM 1399 O O . ALA A 1 171 ? 8.602 -13.968 -13.742 1.00 97.12 171 ALA A O 1
ATOM 1400 N N . ALA A 1 172 ? 7.417 -13.268 -11.969 1.00 97.25 172 ALA A N 1
ATOM 1401 C CA . ALA A 1 172 ? 7.595 -11.845 -12.242 1.00 97.25 172 ALA A CA 1
ATOM 1402 C C . ALA A 1 172 ? 9.051 -11.392 -12.070 1.00 97.25 172 ALA A C 1
ATOM 1404 O O . ALA A 1 172 ? 9.554 -10.659 -12.921 1.00 97.25 172 ALA A O 1
ATOM 1405 N N . LEU A 1 173 ? 9.726 -11.840 -11.006 1.00 97.56 173 LEU A N 1
ATOM 1406 C CA . LEU A 1 173 ? 11.132 -11.521 -10.761 1.00 97.56 173 LEU A CA 1
ATOM 1407 C C . LEU A 1 173 ? 12.055 -12.170 -11.789 1.00 97.56 173 LEU A C 1
ATOM 1409 O O . LEU A 1 173 ? 12.877 -11.469 -12.363 1.00 97.56 173 LEU A O 1
ATOM 1413 N N . GLU A 1 174 ? 11.881 -13.460 -12.079 1.00 97.88 174 GLU A N 1
ATOM 1414 C CA . GLU A 1 174 ? 12.691 -14.167 -13.077 1.00 97.88 174 GLU A CA 1
ATOM 1415 C C . GLU A 1 174 ? 12.596 -13.478 -14.443 1.00 97.88 174 GLU A C 1
ATOM 1417 O O . GLU A 1 174 ? 13.599 -13.266 -15.125 1.00 97.88 174 GLU A O 1
ATOM 1422 N N . LYS A 1 175 ? 11.380 -13.074 -14.829 1.00 97.88 175 LYS A N 1
ATOM 1423 C CA . LYS A 1 175 ? 11.168 -12.305 -16.050 1.00 97.88 175 LYS A CA 1
ATOM 1424 C C . LYS A 1 175 ? 11.894 -10.964 -15.992 1.00 97.88 175 LYS A C 1
ATOM 1426 O O . LYS A 1 175 ? 12.626 -10.643 -16.918 1.00 97.88 175 LYS A O 1
ATOM 1431 N N . ALA A 1 176 ? 11.705 -10.182 -14.931 1.00 97.94 176 ALA A N 1
ATOM 1432 C CA . ALA A 1 176 ? 12.330 -8.867 -14.811 1.00 97.94 176 ALA A CA 1
ATOM 1433 C C . ALA A 1 176 ? 13.866 -8.943 -14.800 1.00 97.94 176 ALA A C 1
ATOM 1435 O O . ALA A 1 176 ? 14.520 -8.082 -15.381 1.00 97.94 176 ALA A O 1
ATOM 1436 N N . GLU A 1 177 ? 14.442 -9.971 -14.175 1.00 98.00 177 GLU A N 1
ATOM 1437 C CA . GLU A 1 177 ? 15.886 -10.210 -14.154 1.00 98.00 177 GLU A CA 1
ATOM 1438 C C . GLU A 1 177 ? 16.440 -10.534 -15.542 1.00 98.00 177 GLU A C 1
ATOM 1440 O O . GLU A 1 177 ? 17.476 -9.987 -15.908 1.00 98.00 177 GLU A O 1
ATOM 1445 N N . LYS A 1 178 ? 15.728 -11.340 -16.341 1.00 98.00 178 LYS A N 1
ATOM 1446 C CA . LYS A 1 178 ? 16.096 -11.613 -17.741 1.00 98.00 178 LYS A CA 1
ATOM 1447 C C . LYS A 1 178 ? 16.113 -10.341 -18.586 1.00 98.00 178 LYS A C 1
ATOM 1449 O O . LYS A 1 178 ? 17.076 -10.105 -19.307 1.00 98.00 178 LYS A O 1
ATOM 1454 N N . GLU A 1 179 ? 15.086 -9.504 -18.455 1.00 98.25 179 GLU A N 1
ATOM 1455 C CA . GLU A 1 179 ? 15.046 -8.194 -19.119 1.00 98.25 179 GLU A CA 1
ATOM 1456 C C . GLU A 1 179 ? 16.201 -7.299 -18.639 1.00 98.25 179 GLU A C 1
ATOM 1458 O O . GLU A 1 179 ? 16.786 -6.555 -19.415 1.00 98.25 179 GLU A O 1
ATOM 1463 N N . TYR A 1 180 ? 16.563 -7.370 -17.355 1.00 97.69 180 TYR A N 1
ATOM 1464 C CA . TYR A 1 180 ? 17.631 -6.540 -16.787 1.00 97.69 180 TYR A CA 1
ATOM 1465 C C . TYR A 1 180 ? 19.015 -6.934 -17.285 1.00 97.69 180 TYR A C 1
ATOM 1467 O O . TYR A 1 180 ? 19.899 -6.094 -17.372 1.00 97.69 180 TYR A O 1
ATOM 1475 N N . GLU A 1 181 ? 19.218 -8.209 -17.593 1.00 96.94 181 GLU A N 1
ATOM 1476 C CA . GLU A 1 181 ? 20.472 -8.699 -18.163 1.00 96.94 181 GLU A CA 1
ATOM 1477 C C . GLU A 1 181 ? 20.612 -8.363 -19.653 1.00 96.94 181 GLU A C 1
ATOM 1479 O O . GLU A 1 181 ? 21.734 -8.321 -20.157 1.00 96.94 181 GLU A O 1
ATOM 1484 N N . ALA A 1 182 ? 19.498 -8.100 -20.341 1.00 96.62 182 ALA A N 1
ATOM 1485 C CA . ALA A 1 182 ? 19.470 -7.702 -21.746 1.00 96.62 182 ALA A CA 1
ATOM 1486 C C . ALA A 1 182 ? 19.571 -6.176 -21.974 1.00 96.62 182 ALA A C 1
ATOM 1488 O O . ALA A 1 182 ? 19.885 -5.764 -23.091 1.00 96.62 182 ALA A O 1
ATOM 1489 N N . PHE A 1 183 ? 19.298 -5.362 -20.947 1.00 93.06 183 PHE A N 1
ATOM 1490 C CA . PHE A 1 183 ? 19.327 -3.890 -20.960 1.00 93.06 183 PHE A CA 1
ATOM 1491 C C . PHE A 1 183 ? 20.715 -3.307 -20.655 1.00 93.06 183 PHE A C 1
ATOM 1493 O O . PHE A 1 183 ? 21.129 -2.377 -21.386 1.00 93.06 183 PHE A O 1
#